Protein AF-A7RRA2-F1 (afdb_monomer_lite)

Radius of gyration: 24.93 Å; chains: 1; bounding box: 52×64×79 Å

Secondary structure (DSSP, 8-state):
--GGGG-TTHHHHHHHHHHHHHHHS-STTPPPTTT----EEEEEEEEEPPTTS--EEEEEEEEEE---B--GGG--TTS-S-SB--HHHHHHHHHHHHHHHHHHHHTTT--SSEEE-TTT-PEEEPTTEEEEEEESSPPSSGGG-EEPPHHHHHHHHTTTHHHHHHHHHHHHHHHHHHHHHHTTS-----PPPPPPP----HHHHHHHHHHHHHHHHHHHHTT------PPPP------------------SS----EE--SPEEPTTSPPP---SGGGSS--SS-EE---BSBPP-PBPHHHHHHHHHHH-SS-HHHHTTBSSPPPPSEEEE-SS---HHHHHIIIIIT-

Organism: Nematostella vectensis (NCBI:txid45351)

Foldseek 3Di:
DFLLVVPPCSLVVVQVVQVVVVVPDDPPLPDDPPPDDKKKKFKKKKFADDPPDPDIDMDTQFMAIHDAAAFPVPDDPVPPDDGDRHGQVRNLVSVLVVVVVQLVCCVPVHHPFWHQDPPLRFTEGDPRMAMEMEIQAQFFDLQQKDFDDPVRVVCVVVVVPVVVVVVVVVVVVVVVVVVVVVVVPDDDDDDDDDDDDDDDDPVVVVVVVVVVVVVVVVLVVVPPDDDDDDDDDDDDDDDDDDDDDDPDPPDDDDQGAIRDHQWFFDPPDDGQPCDGHSSRGDHLGWTAHCHDPHGGPHTTRLVVLLVCQPQNSNDDVSVSRHPGHRHHPYYRYHPDDGDPVSSCSRRHVSD

Sequence (351 aa):
MAQWCTDCDFASKVAQSCCDLYTKLGKKGKPQTGKEWTLLAAVVQVLQRKEGNCGYTYNIISLGTGSKCIGQNKLDPKGGVLNDSHAEIIARRGFVRYVYNQVKECYGEGSGIFTCDSDTNLCKLKEDVTFHLFTSHTPCGDASIFPKSNDETNAAQTGQYSSHRRKYQNEQKNAKRQCNSLTQAQGCDRLKDPPSDRHLDASKKQSMNVAFTSLIAKNALTNTSMEKASYADVPHSVSMTTENSCFATITSGNLNDIHRTGAKCVPGEPQDPLLAGVNYHVTGILRTKPGRGDPTLSMSCSDKILKWNILGIQGALLSHFLAGPVYLSSIIVGKCPYDVVAMERALYGRA

InterPro domains:
  IPR002466 Adenosine deaminase/editase [PF02137] (62-350)
  IPR002466 Adenosine deaminase/editase [PS50141] (62-351)
  IPR002466 Adenosine deaminase/editase [SM00552] (9-351)

Structure (mmCIF, N/CA/C/O backbone):
data_AF-A7RRA2-F1
#
_entry.id   AF-A7RRA2-F1
#
loop_
_atom_site.group_PDB
_atom_site.id
_atom_site.type_symbol
_atom_site.label_atom_id
_atom_site.label_alt_id
_atom_site.label_comp_id
_atom_site.label_asym_id
_atom_site.label_entity_id
_atom_site.label_seq_id
_atom_site.pdbx_PDB_ins_code
_atom_site.Cartn_x
_atom_site.Cartn_y
_atom_site.Cartn_z
_atom_site.occupancy
_atom_site.B_iso_or_equiv
_atom_site.auth_seq_id
_atom_site.auth_comp_id
_atom_site.auth_asym_id
_atom_site.auth_atom_id
_atom_site.pdbx_PDB_model_num
ATOM 1 N N . MET A 1 1 ? -21.706 11.829 2.395 1.00 60.78 1 MET A N 1
ATOM 2 C CA . MET A 1 1 ? -20.368 11.515 1.843 1.00 60.78 1 MET A CA 1
ATOM 3 C C . MET A 1 1 ? -19.300 11.894 2.857 1.00 60.78 1 MET A C 1
ATOM 5 O O . MET A 1 1 ? -19.502 12.850 3.594 1.00 60.78 1 MET A O 1
ATOM 9 N N . ALA A 1 2 ? -18.195 11.149 2.898 1.00 81.94 2 ALA A N 1
ATOM 10 C CA . ALA A 1 2 ? -17.016 11.460 3.705 1.00 81.94 2 ALA A CA 1
ATOM 11 C C . ALA A 1 2 ? -16.442 12.847 3.341 1.00 81.94 2 ALA A C 1
ATOM 13 O O . ALA A 1 2 ? -16.254 13.136 2.163 1.00 81.94 2 ALA A O 1
ATOM 14 N N . GLN A 1 3 ? -16.141 13.701 4.326 1.00 85.44 3 GLN A N 1
ATOM 15 C CA . GLN A 1 3 ? -15.763 15.102 4.062 1.00 85.44 3 GLN A CA 1
ATOM 16 C C . GLN A 1 3 ? -14.400 15.248 3.370 1.00 85.44 3 GLN A C 1
ATOM 18 O O . GLN A 1 3 ? -14.199 16.166 2.578 1.00 85.44 3 GLN A O 1
ATOM 23 N N . TRP A 1 4 ? -13.471 14.316 3.608 1.00 90.75 4 TRP A N 1
ATOM 24 C CA . TRP A 1 4 ? -12.190 14.283 2.895 1.00 90.75 4 TRP A CA 1
ATOM 25 C C . TRP A 1 4 ? -12.352 14.060 1.384 1.00 90.75 4 TRP A C 1
ATOM 27 O O . TRP A 1 4 ? -11.479 14.477 0.631 1.00 90.75 4 TRP A O 1
ATOM 37 N N . CYS A 1 5 ? -13.459 13.463 0.914 1.00 89.19 5 CYS A N 1
ATOM 38 C CA . CYS A 1 5 ? -13.704 13.268 -0.521 1.00 89.19 5 CYS A CA 1
ATOM 39 C C . CYS A 1 5 ? -13.925 14.590 -1.265 1.00 89.19 5 CYS A C 1
ATOM 41 O O . CYS A 1 5 ? -13.698 14.662 -2.467 1.00 89.19 5 CYS A O 1
ATOM 43 N N . THR A 1 6 ? -14.397 15.621 -0.562 1.00 89.94 6 THR A N 1
ATOM 44 C CA . THR A 1 6 ? -14.679 16.948 -1.129 1.00 89.94 6 THR A CA 1
ATOM 45 C C . THR A 1 6 ? -13.544 17.950 -0.907 1.00 89.94 6 THR A C 1
ATOM 47 O O . THR A 1 6 ? -13.613 19.067 -1.407 1.00 89.94 6 THR A O 1
ATOM 50 N N . ASP A 1 7 ? -12.501 17.576 -0.162 1.00 92.44 7 ASP A N 1
ATOM 51 C CA . ASP A 1 7 ? -11.321 18.415 0.054 1.00 92.44 7 ASP A CA 1
ATOM 52 C C . ASP A 1 7 ? -10.325 18.213 -1.096 1.00 92.44 7 ASP A C 1
ATOM 54 O O . ASP A 1 7 ? -9.613 17.208 -1.154 1.00 92.44 7 ASP A O 1
ATOM 58 N N . CYS A 1 8 ? -10.265 19.184 -2.011 1.00 92.88 8 CYS A N 1
ATOM 59 C CA . CYS A 1 8 ? -9.381 19.147 -3.179 1.00 92.88 8 CYS A CA 1
ATOM 60 C C . CYS A 1 8 ? -7.886 19.070 -2.819 1.00 92.88 8 CYS A C 1
ATOM 62 O O . CYS A 1 8 ? -7.090 18.573 -3.616 1.00 92.88 8 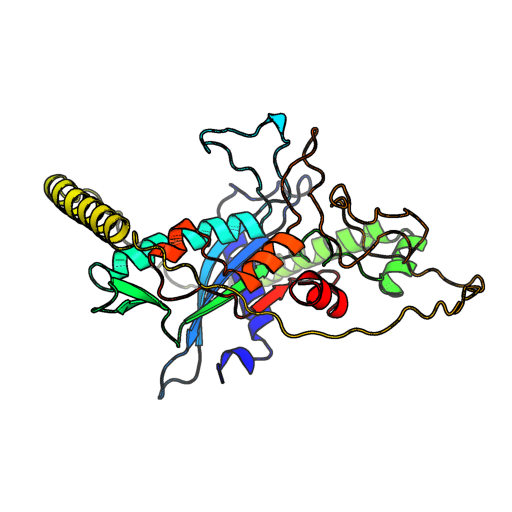CYS A O 1
ATOM 64 N N . ASP A 1 9 ? -7.505 19.489 -1.610 1.00 94.69 9 ASP A N 1
ATOM 65 C CA . ASP A 1 9 ? -6.125 19.464 -1.134 1.00 94.69 9 ASP A CA 1
ATOM 66 C C . ASP A 1 9 ? -5.801 18.215 -0.304 1.00 94.69 9 ASP A C 1
ATOM 68 O O . ASP A 1 9 ? -4.658 18.061 0.134 1.00 94.69 9 ASP A O 1
ATOM 72 N N . PHE A 1 10 ? -6.762 17.314 -0.063 1.00 95.75 10 PHE A N 1
ATOM 73 C CA . PHE A 1 10 ? -6.579 16.146 0.809 1.00 95.75 10 PHE A CA 1
ATOM 74 C C . PHE A 1 10 ? -5.332 15.328 0.443 1.00 95.75 10 PHE A C 1
ATOM 76 O O . PHE A 1 10 ? -4.476 15.068 1.293 1.00 95.75 10 PHE A O 1
ATOM 83 N N . ALA A 1 11 ? -5.187 14.977 -0.838 1.00 95.88 11 ALA A N 1
ATOM 84 C CA . ALA A 1 11 ? -4.049 14.207 -1.332 1.00 95.88 11 ALA A CA 1
ATOM 85 C C . ALA A 1 11 ? -2.712 14.927 -1.078 1.00 95.88 11 ALA A C 1
ATOM 87 O O . ALA A 1 11 ? -1.759 14.319 -0.583 1.00 95.88 11 ALA A O 1
ATOM 88 N N . SER A 1 12 ? -2.660 16.234 -1.352 1.00 95.88 12 SER A N 1
ATOM 89 C CA . SER A 1 12 ? -1.479 17.078 -1.144 1.00 95.88 12 SER A CA 1
ATOM 90 C C . SER A 1 12 ? -1.116 17.194 0.338 1.00 95.88 12 SER A C 1
ATOM 92 O O . SER A 1 12 ? 0.047 17.011 0.701 1.00 95.88 12 SER A O 1
ATOM 94 N N . LYS A 1 13 ? -2.106 17.419 1.212 1.00 96.25 13 LYS A N 1
ATOM 95 C CA . LYS A 1 13 ? -1.938 17.501 2.674 1.00 96.25 13 LYS A CA 1
ATOM 96 C C . LYS A 1 13 ? -1.382 16.197 3.245 1.00 96.25 13 LYS A C 1
ATOM 98 O O . LYS A 1 13 ? -0.420 16.218 4.020 1.00 96.25 13 LYS A O 1
ATOM 103 N N . VAL A 1 14 ? -1.939 15.056 2.831 1.00 97.19 14 VAL A N 1
ATOM 104 C CA . VAL A 1 14 ? -1.477 13.727 3.257 1.00 97.19 14 VAL A CA 1
ATOM 105 C C . VAL A 1 14 ? -0.055 13.453 2.767 1.00 97.19 14 VAL A C 1
ATOM 107 O O . VAL A 1 14 ? 0.797 13.060 3.567 1.00 97.19 14 VAL A O 1
ATOM 110 N N . ALA A 1 15 ? 0.228 13.693 1.484 1.00 97.25 15 ALA A N 1
ATOM 111 C CA . ALA A 1 15 ? 1.553 13.475 0.907 1.00 97.25 15 ALA A CA 1
ATOM 112 C C . ALA A 1 15 ? 2.624 14.336 1.597 1.00 97.25 15 ALA A C 1
ATOM 114 O O . ALA A 1 15 ? 3.671 13.818 1.997 1.00 97.25 15 ALA A O 1
ATOM 115 N N . GLN A 1 16 ? 2.342 15.627 1.801 1.00 97.25 16 GLN A N 1
ATOM 116 C CA . GLN A 1 16 ? 3.232 16.552 2.503 1.00 97.25 16 GLN A CA 1
ATOM 117 C C . GLN A 1 16 ? 3.489 16.084 3.940 1.00 97.25 16 GLN A C 1
ATOM 119 O O . GLN A 1 16 ? 4.641 15.949 4.347 1.00 97.25 16 GLN A O 1
ATOM 124 N N . SER A 1 17 ? 2.434 15.715 4.672 1.00 97.88 17 SER A N 1
ATOM 125 C CA . SER A 1 17 ? 2.547 15.229 6.053 1.00 97.88 17 SER A CA 1
ATOM 126 C C . SER A 1 17 ? 3.401 13.958 6.157 1.00 97.88 17 SER A C 1
ATOM 128 O O . SER A 1 17 ? 4.219 13.830 7.071 1.00 97.88 17 SER A O 1
ATOM 130 N N . CYS A 1 18 ? 3.262 13.027 5.206 1.00 98.12 18 CYS A N 1
ATOM 131 C CA . CYS A 1 18 ? 4.080 11.812 5.146 1.00 98.12 18 CYS A CA 1
ATOM 132 C C . CYS A 1 18 ? 5.562 12.132 4.899 1.00 98.12 18 CYS A C 1
ATOM 134 O O . CYS A 1 18 ? 6.439 11.589 5.579 1.00 98.12 18 CYS A O 1
ATOM 136 N N . CYS A 1 19 ? 5.847 13.033 3.956 1.00 96.56 19 CYS A N 1
ATOM 137 C CA . CYS A 1 19 ? 7.202 13.490 3.648 1.00 96.56 19 CYS A CA 1
ATOM 138 C C . CYS A 1 19 ? 7.844 14.251 4.819 1.00 96.56 19 CYS A C 1
ATOM 140 O O . CYS A 1 19 ? 9.025 14.042 5.120 1.00 96.56 19 CYS A O 1
ATOM 142 N N . ASP A 1 20 ? 7.077 15.088 5.514 1.00 97.06 20 ASP A N 1
ATOM 143 C CA . ASP A 1 20 ? 7.548 15.858 6.665 1.00 97.06 20 ASP A CA 1
ATOM 144 C C . ASP A 1 20 ? 7.858 14.956 7.854 1.00 97.06 20 ASP A C 1
ATOM 146 O O . ASP A 1 20 ? 8.934 15.071 8.451 1.00 97.06 20 ASP A O 1
ATOM 150 N N . LEU A 1 21 ? 6.965 14.009 8.170 1.00 96.94 21 LEU A N 1
ATOM 151 C CA . LEU A 1 21 ? 7.218 13.023 9.218 1.00 96.94 21 LEU A CA 1
ATOM 152 C C . LEU A 1 21 ? 8.479 12.218 8.899 1.00 96.94 21 LEU A C 1
ATOM 154 O O . LEU A 1 21 ? 9.368 12.110 9.744 1.00 96.94 21 LEU A O 1
ATOM 158 N N . TYR A 1 22 ? 8.608 11.725 7.665 1.00 96.25 22 TYR A N 1
ATOM 159 C CA . TYR A 1 22 ? 9.808 11.017 7.231 1.00 96.25 22 TYR A CA 1
ATOM 160 C C . TYR A 1 22 ? 11.070 11.881 7.373 1.00 96.25 22 TYR A C 1
ATOM 162 O O . TYR A 1 22 ? 12.094 11.409 7.873 1.00 96.25 22 TYR A O 1
ATOM 170 N N . THR A 1 23 ? 11.014 13.166 7.019 1.00 94.25 23 THR A N 1
ATOM 171 C CA . THR A 1 23 ? 12.151 14.094 7.140 1.00 94.25 23 THR A CA 1
ATOM 172 C C . THR A 1 23 ? 12.583 14.300 8.593 1.00 94.25 23 THR A C 1
ATOM 174 O O . THR A 1 23 ? 13.786 14.372 8.849 1.00 94.25 23 THR A O 1
ATOM 177 N N . LYS A 1 24 ? 11.649 14.269 9.548 1.00 95.25 24 LYS A N 1
ATOM 178 C CA . LYS A 1 24 ? 11.928 14.378 10.991 1.00 95.25 24 LYS A CA 1
ATOM 179 C C . LYS A 1 24 ? 12.543 13.115 11.611 1.00 95.25 24 LYS A C 1
ATOM 181 O O . LYS A 1 24 ? 13.203 13.216 12.640 1.00 95.25 24 LYS A O 1
ATOM 186 N N . LEU A 1 25 ? 12.378 11.935 10.998 1.00 93.69 25 LEU A N 1
ATOM 187 C CA . LEU A 1 25 ? 12.954 10.685 11.519 1.00 93.69 25 LEU A CA 1
ATOM 188 C C . LEU A 1 25 ? 14.495 10.705 11.552 1.00 93.69 25 LEU A C 1
ATOM 190 O O . LEU A 1 25 ? 15.154 11.435 10.807 1.00 93.69 25 LEU A O 1
ATOM 194 N N . GLY A 1 26 ? 15.086 9.846 12.385 1.00 91.62 26 GLY A N 1
ATOM 195 C CA . GLY A 1 26 ? 16.537 9.651 12.436 1.00 91.62 26 GLY A CA 1
ATOM 196 C C . GLY A 1 26 ? 17.140 9.128 11.120 1.00 91.62 26 GLY A C 1
ATOM 197 O O . GLY A 1 26 ? 16.445 8.847 10.146 1.00 91.62 26 GLY A O 1
ATOM 198 N N . LYS A 1 27 ? 18.470 8.969 11.085 1.00 88.31 27 LYS A N 1
ATOM 199 C CA . LYS A 1 27 ? 19.201 8.533 9.875 1.00 88.31 27 LYS A CA 1
ATOM 200 C C . LYS A 1 27 ? 18.910 7.083 9.455 1.00 88.31 27 LYS A C 1
ATOM 202 O O . LYS A 1 27 ? 19.085 6.745 8.289 1.00 88.31 27 LYS A O 1
ATOM 207 N N . LYS A 1 28 ? 18.496 6.215 10.385 1.00 85.12 28 LYS A N 1
ATOM 208 C CA . LYS A 1 28 ? 18.195 4.804 10.088 1.00 85.12 28 LYS A CA 1
ATOM 209 C C . LYS A 1 28 ? 17.005 4.715 9.125 1.00 85.12 28 LYS A C 1
ATOM 211 O O . LYS A 1 28 ? 15.969 5.316 9.380 1.00 85.12 28 LYS A O 1
ATOM 216 N N . GLY A 1 29 ? 17.159 3.960 8.037 1.00 76.88 29 GLY A N 1
ATOM 217 C CA . GLY A 1 29 ? 16.123 3.805 7.006 1.00 76.88 29 GLY A CA 1
ATOM 218 C C . GLY A 1 29 ? 16.071 4.932 5.966 1.00 76.88 29 GLY A C 1
ATOM 219 O O . GLY A 1 29 ? 15.240 4.864 5.058 1.00 76.88 29 GLY A O 1
ATOM 220 N N . LYS A 1 30 ? 16.961 5.932 6.065 1.00 89.88 30 LYS A N 1
ATOM 221 C CA . LYS A 1 30 ? 17.138 6.983 5.056 1.00 89.88 30 LYS A CA 1
ATOM 222 C C . LYS A 1 30 ? 18.305 6.656 4.124 1.00 89.88 30 LYS A C 1
ATOM 224 O O . LYS A 1 30 ? 19.321 6.155 4.603 1.00 89.88 30 LYS A O 1
ATOM 229 N N . PRO A 1 31 ? 18.193 6.965 2.821 1.00 90.56 31 PRO A N 1
ATOM 230 C CA . PRO A 1 31 ? 19.290 6.770 1.890 1.00 90.56 31 PRO A CA 1
ATOM 231 C C . PRO A 1 31 ? 20.425 7.759 2.175 1.00 90.56 31 PRO A C 1
ATOM 233 O O . PRO A 1 31 ? 20.193 8.907 2.567 1.00 90.56 31 PRO A O 1
ATOM 236 N N . GLN A 1 32 ? 21.659 7.340 1.916 1.00 89.25 32 GLN A N 1
ATOM 237 C CA . GLN A 1 32 ? 22.811 8.233 1.876 1.00 89.25 32 GLN A CA 1
ATOM 238 C C . GLN A 1 32 ? 22.664 9.268 0.753 1.00 89.25 32 GLN A C 1
ATOM 240 O O . GLN A 1 32 ? 22.621 8.925 -0.432 1.00 89.25 32 GLN A O 1
ATOM 245 N N . THR A 1 33 ? 22.646 10.551 1.123 1.00 88.25 33 THR A N 1
ATOM 246 C CA . THR A 1 33 ? 22.509 11.673 0.187 1.00 88.25 33 THR A CA 1
ATOM 247 C C . THR A 1 33 ? 23.516 11.580 -0.960 1.00 88.25 33 THR A C 1
ATOM 249 O O . THR A 1 33 ? 24.723 11.511 -0.741 1.00 88.25 33 THR A O 1
ATOM 252 N N . GLY A 1 34 ? 23.013 11.598 -2.196 1.00 89.38 34 GLY A N 1
ATOM 253 C CA . GLY A 1 34 ? 23.828 11.581 -3.415 1.00 89.38 34 GLY A CA 1
ATOM 254 C C . GLY A 1 34 ? 24.342 10.202 -3.843 1.00 89.38 34 GLY A C 1
ATOM 255 O O . GLY A 1 34 ? 24.801 10.081 -4.977 1.00 89.38 34 GLY A O 1
ATOM 256 N N . LYS A 1 35 ? 24.226 9.175 -2.992 1.00 91.31 35 LYS A N 1
ATOM 257 C CA . LYS A 1 35 ? 24.694 7.807 -3.275 1.00 91.31 35 LYS A CA 1
ATOM 258 C C . LYS A 1 35 ? 23.551 6.816 -3.435 1.00 91.31 35 LYS A C 1
ATOM 260 O O . LYS A 1 35 ? 23.564 5.989 -4.338 1.00 91.31 35 LYS A O 1
ATOM 265 N N . GLU A 1 36 ? 22.567 6.909 -2.555 1.00 91.50 36 GLU A N 1
ATOM 266 C CA . GLU A 1 36 ? 21.444 5.987 -2.486 1.00 91.50 36 GLU A CA 1
ATOM 267 C C . GLU A 1 36 ? 20.141 6.731 -2.767 1.00 91.50 36 GLU A C 1
ATOM 269 O O . GLU A 1 36 ? 20.043 7.957 -2.660 1.00 91.50 36 GLU A O 1
ATOM 274 N N . TRP A 1 37 ? 19.114 5.966 -3.104 1.00 90.38 37 TRP A N 1
ATOM 275 C CA . TRP A 1 37 ? 17.748 6.448 -3.209 1.00 90.38 37 TRP A CA 1
ATOM 276 C C . TRP A 1 37 ? 16.814 5.390 -2.636 1.00 90.38 37 TRP A C 1
ATOM 278 O O . TRP A 1 37 ? 17.161 4.211 -2.537 1.00 90.38 37 TRP A O 1
ATOM 288 N N . THR A 1 38 ? 15.627 5.820 -2.233 1.00 93.00 38 THR A N 1
ATOM 289 C CA . THR A 1 38 ? 14.583 4.926 -1.747 1.00 93.00 38 THR A CA 1
ATOM 290 C C . THR A 1 38 ? 13.223 5.460 -2.163 1.00 93.00 38 THR A C 1
ATOM 292 O O . THR A 1 38 ? 13.104 6.615 -2.571 1.00 93.00 38 THR A O 1
ATOM 295 N N . LEU A 1 39 ? 12.214 4.609 -2.048 1.00 95.31 39 LEU A N 1
ATOM 296 C CA . LEU A 1 39 ? 10.814 5.003 -2.119 1.00 95.31 39 LEU A CA 1
ATOM 297 C C . LEU A 1 39 ? 10.271 5.177 -0.704 1.00 95.31 39 LEU A C 1
ATOM 299 O O . LEU A 1 39 ? 10.816 4.600 0.238 1.00 95.31 39 LEU A O 1
ATOM 303 N N . LEU A 1 40 ? 9.204 5.954 -0.569 1.00 97.62 40 LEU A N 1
ATOM 304 C CA . LEU A 1 40 ? 8.474 6.159 0.675 1.00 97.62 40 LEU A CA 1
ATOM 305 C C . LEU A 1 40 ? 7.015 5.765 0.461 1.00 97.62 40 LEU A C 1
ATOM 307 O O . LEU A 1 40 ? 6.419 6.134 -0.542 1.00 97.62 40 LEU A O 1
ATOM 311 N N . ALA A 1 41 ? 6.430 5.063 1.419 1.00 98.69 41 ALA A N 1
ATOM 312 C CA . ALA A 1 41 ? 5.001 4.811 1.464 1.00 98.69 41 ALA A CA 1
ATOM 313 C C . ALA A 1 41 ? 4.493 4.935 2.897 1.00 98.69 41 ALA A C 1
ATOM 315 O O . ALA A 1 41 ? 5.267 4.810 3.851 1.00 98.69 41 ALA A O 1
ATOM 316 N N . ALA A 1 42 ? 3.196 5.168 3.049 1.00 98.81 42 ALA A N 1
ATOM 317 C CA . ALA A 1 42 ? 2.558 5.293 4.346 1.00 98.81 42 ALA A CA 1
ATOM 318 C C . ALA A 1 42 ? 1.134 4.749 4.321 1.00 98.81 42 ALA A C 1
ATOM 320 O O . ALA A 1 42 ? 0.435 4.919 3.328 1.00 98.81 42 ALA A O 1
ATOM 321 N N . VAL A 1 43 ? 0.684 4.164 5.430 1.00 98.88 43 VAL A N 1
ATOM 322 C CA . VAL A 1 43 ? -0.753 3.975 5.671 1.00 98.88 43 VAL A CA 1
ATOM 323 C C . VAL A 1 43 ? -1.218 5.057 6.633 1.00 98.88 43 VAL A C 1
ATOM 325 O O . VAL A 1 43 ? -0.604 5.262 7.683 1.00 98.88 43 VAL A O 1
ATOM 328 N N . VAL A 1 44 ? -2.288 5.748 6.263 1.00 98.81 44 VAL A N 1
ATOM 329 C CA . VAL A 1 44 ? -2.842 6.901 6.971 1.00 98.81 44 VAL A CA 1
ATOM 330 C C . VAL A 1 44 ? -4.269 6.578 7.380 1.00 98.81 44 VAL A C 1
ATOM 332 O O . VAL A 1 44 ? -5.064 6.140 6.557 1.00 98.81 44 VAL A O 1
ATOM 335 N N . GLN A 1 45 ? -4.585 6.778 8.652 1.00 98.38 45 GLN A N 1
ATOM 336 C CA . GLN A 1 45 ? -5.947 6.720 9.164 1.00 98.38 45 GLN A CA 1
ATOM 337 C C . GLN A 1 45 ? -6.576 8.099 9.027 1.00 98.38 45 GLN A C 1
ATOM 339 O O . GLN A 1 45 ? -5.946 9.085 9.404 1.00 98.38 45 GLN A O 1
ATOM 344 N N . VAL A 1 46 ? -7.821 8.159 8.572 1.00 97.44 46 VAL A N 1
ATOM 345 C CA . VAL A 1 46 ? -8.657 9.358 8.608 1.00 97.44 46 VAL A CA 1
ATOM 346 C C . VAL A 1 46 ? -9.873 9.082 9.483 1.00 97.44 46 VAL A C 1
ATOM 348 O O . VAL A 1 46 ? -10.538 8.060 9.314 1.00 97.44 46 VAL A O 1
ATOM 351 N N . LEU A 1 47 ? -10.140 9.991 10.422 1.00 95.00 47 LEU A N 1
ATOM 352 C CA . LEU A 1 47 ? -11.317 9.980 11.283 1.00 95.00 47 LEU A CA 1
ATOM 353 C C . LEU A 1 47 ? -12.238 11.140 10.891 1.00 95.00 47 LEU A C 1
ATOM 355 O O . LEU A 1 47 ? -11.833 12.305 10.948 1.00 95.00 47 LEU A O 1
ATOM 359 N N . GLN A 1 48 ? -13.472 10.821 10.511 1.00 91.62 48 GLN A N 1
ATOM 360 C CA . GLN A 1 48 ? -14.522 11.813 10.293 1.00 91.62 48 GLN A CA 1
ATOM 361 C C . GLN A 1 48 ? -15.007 12.346 11.639 1.00 91.62 48 GLN A C 1
ATOM 363 O O . GLN A 1 48 ? -15.307 11.569 12.545 1.00 91.62 48 GLN A O 1
ATOM 368 N N . ARG A 1 49 ? -15.112 13.668 11.790 1.00 84.88 49 ARG A N 1
ATOM 369 C CA . ARG A 1 49 ? -15.748 14.239 12.982 1.00 84.88 49 ARG A CA 1
ATOM 370 C C . ARG A 1 49 ? -17.269 14.166 12.842 1.00 84.88 49 ARG A C 1
ATOM 372 O O . ARG A 1 49 ? -17.809 14.382 11.758 1.00 84.88 49 ARG A O 1
ATOM 379 N N . LYS A 1 50 ? -17.953 13.855 13.947 1.00 70.38 50 LYS A N 1
ATOM 380 C CA . LYS A 1 50 ? -19.424 13.849 14.026 1.00 70.38 50 LYS A CA 1
ATOM 381 C C . LYS A 1 50 ? -19.985 15.279 14.102 1.00 70.38 50 LYS A C 1
ATOM 383 O O . LYS A 1 50 ? -19.242 16.230 14.351 1.00 70.38 50 LYS A O 1
ATOM 388 N N . GLU A 1 51 ? -21.288 15.405 13.843 1.00 56.56 51 GLU A N 1
ATOM 389 C CA . GLU A 1 51 ? -22.041 16.664 13.719 1.00 56.56 51 GLU A CA 1
ATOM 390 C C . GLU A 1 51 ? -21.707 17.698 14.810 1.00 56.56 51 GLU A C 1
ATOM 392 O O . GLU A 1 51 ? -21.643 17.381 15.996 1.00 56.56 51 GLU A O 1
ATOM 397 N N . GLY A 1 52 ? -21.481 18.948 14.386 1.00 62.50 52 GLY A N 1
ATOM 398 C CA . GLY A 1 52 ? -21.130 20.090 15.245 1.00 62.50 52 GLY A CA 1
ATOM 399 C C . GLY A 1 52 ? -19.684 20.578 15.104 1.00 62.50 52 GLY A C 1
ATOM 400 O O . GLY A 1 52 ? -19.379 21.706 15.481 1.00 62.50 52 GLY A O 1
ATOM 401 N N . ASN A 1 53 ? -18.793 19.774 14.514 1.00 61.78 53 ASN A N 1
ATOM 402 C CA . ASN A 1 53 ? -17.403 20.155 14.267 1.00 61.78 53 ASN A CA 1
ATOM 403 C C . ASN A 1 53 ? -17.006 19.725 12.846 1.00 61.78 53 ASN A C 1
ATOM 405 O O . ASN A 1 53 ? -16.557 18.600 12.636 1.00 61.78 53 ASN A O 1
ATOM 409 N N . CYS A 1 54 ? -17.238 20.593 11.856 1.00 63.25 54 CYS A N 1
ATOM 410 C CA . CYS A 1 54 ? -16.930 20.310 10.453 1.00 63.25 54 CYS A CA 1
ATOM 411 C C . CYS A 1 54 ? -15.439 19.966 10.295 1.00 63.25 54 CYS A C 1
ATOM 413 O O . CYS A 1 54 ? -14.570 20.741 10.692 1.00 63.25 54 CYS A O 1
ATOM 415 N N . GLY A 1 55 ? -15.135 18.806 9.720 1.00 85.69 55 GLY A N 1
ATOM 416 C CA . GLY A 1 55 ? -13.794 18.404 9.326 1.00 85.69 55 GLY A CA 1
ATOM 417 C C . GLY A 1 55 ? -13.499 16.922 9.540 1.00 85.69 55 GLY A C 1
ATOM 418 O O . GLY A 1 55 ? -14.305 16.123 10.018 1.00 85.69 55 GLY A O 1
ATOM 419 N N . TYR A 1 56 ? -12.261 16.575 9.225 1.00 93.12 56 TYR A N 1
ATOM 420 C CA . TYR A 1 56 ? -11.668 15.274 9.488 1.00 93.12 56 TYR A CA 1
ATOM 421 C C . TYR A 1 56 ? -10.288 15.479 10.117 1.00 93.12 56 TYR A C 1
ATOM 423 O O . TYR A 1 56 ? -9.666 16.534 9.970 1.00 93.12 56 TYR A O 1
ATOM 431 N N . THR A 1 57 ? -9.797 14.479 10.838 1.00 93.94 57 THR A N 1
ATOM 432 C CA . THR A 1 57 ? -8.394 14.421 11.267 1.00 93.94 57 THR A CA 1
ATOM 433 C C . THR A 1 57 ? -7.721 13.227 10.623 1.00 93.94 57 THR A C 1
ATOM 435 O O . THR A 1 57 ? -8.386 12.271 10.223 1.00 93.94 57 THR A O 1
ATOM 438 N N . TYR A 1 58 ? -6.397 13.269 10.507 1.00 95.12 58 TYR A N 1
ATOM 439 C CA . TYR A 1 58 ? -5.646 12.146 9.974 1.00 95.12 58 TYR A CA 1
ATOM 440 C C . TYR A 1 58 ? -4.357 11.894 10.742 1.00 95.12 58 TYR A C 1
ATOM 442 O O . TYR A 1 58 ? -3.697 12.821 11.205 1.00 95.12 58 TYR A O 1
ATOM 450 N N . ASN A 1 59 ? -4.006 10.616 10.855 1.00 96.94 59 ASN A N 1
ATOM 451 C CA . ASN A 1 59 ? -2.836 10.133 11.573 1.00 96.94 59 ASN A CA 1
ATOM 452 C C . ASN A 1 59 ? -2.051 9.170 10.684 1.00 96.94 59 ASN A C 1
ATOM 454 O O . ASN A 1 59 ? -2.610 8.240 10.101 1.00 96.94 59 ASN A O 1
ATOM 458 N N . ILE A 1 60 ? -0.737 9.365 10.598 1.00 98.56 60 ILE A N 1
ATOM 459 C CA . ILE A 1 60 ? 0.143 8.449 9.872 1.00 98.56 60 ILE A CA 1
ATOM 460 C C . ILE A 1 60 ? 0.394 7.230 10.763 1.00 98.56 60 ILE A C 1
ATOM 462 O O . ILE A 1 60 ? 1.089 7.321 11.771 1.00 98.56 60 ILE A O 1
ATOM 466 N N . ILE A 1 61 ? -0.173 6.087 10.383 1.00 98.50 61 ILE A N 1
ATOM 467 C CA . ILE A 1 61 ? -0.137 4.845 11.168 1.00 98.50 61 ILE A CA 1
ATOM 468 C C . ILE A 1 61 ? 1.189 4.117 11.001 1.00 98.50 61 ILE A C 1
ATOM 470 O O . ILE A 1 61 ? 1.733 3.528 11.934 1.00 98.50 61 ILE A O 1
ATOM 474 N N . SER A 1 62 ? 1.709 4.116 9.780 1.00 98.62 62 SER A N 1
ATOM 475 C CA . SER A 1 62 ? 2.950 3.423 9.463 1.00 98.62 62 SER A CA 1
ATOM 476 C C . SER A 1 62 ? 3.629 4.063 8.269 1.00 98.62 62 SER A C 1
ATOM 478 O O . SER A 1 62 ? 2.962 4.531 7.351 1.00 98.62 62 SER A O 1
ATOM 480 N N . LEU A 1 63 ? 4.960 4.050 8.289 1.00 97.94 63 LEU A N 1
ATOM 481 C CA . LEU A 1 63 ? 5.818 4.434 7.176 1.00 97.94 63 LEU A CA 1
ATOM 482 C C . LEU A 1 63 ? 6.632 3.221 6.731 1.00 97.94 63 LEU A C 1
ATOM 484 O O . LEU A 1 63 ? 7.021 2.382 7.547 1.00 97.94 63 LEU A O 1
ATOM 488 N N . GLY A 1 64 ? 6.925 3.160 5.441 1.00 97.62 64 GLY A N 1
ATOM 489 C CA . GLY A 1 64 ? 7.821 2.181 4.854 1.00 97.62 64 GLY A CA 1
ATOM 490 C C . GLY A 1 64 ? 8.748 2.833 3.847 1.00 97.62 64 GLY A C 1
ATOM 491 O O . GLY A 1 64 ? 8.328 3.696 3.081 1.00 97.62 64 GLY A O 1
ATOM 492 N N . THR A 1 65 ? 10.009 2.405 3.834 1.00 96.88 65 THR A N 1
ATOM 493 C CA . THR A 1 65 ? 10.946 2.723 2.758 1.00 96.88 65 THR A CA 1
ATOM 494 C C . THR A 1 65 ? 11.544 1.455 2.176 1.00 96.88 65 THR A C 1
ATOM 496 O O . THR A 1 65 ? 11.648 0.435 2.857 1.00 96.88 65 THR A O 1
ATOM 499 N N . GLY A 1 66 ? 11.937 1.524 0.906 1.00 95.12 66 GLY A N 1
ATOM 500 C CA . GLY A 1 66 ? 12.675 0.461 0.231 1.00 95.12 66 GLY A CA 1
ATOM 501 C C . GLY A 1 66 ? 12.164 0.143 -1.171 1.00 95.12 66 GLY A C 1
ATOM 502 O O . GLY A 1 66 ? 11.082 0.555 -1.586 1.00 95.12 66 GLY A O 1
ATOM 503 N N . SER A 1 67 ? 12.990 -0.579 -1.925 1.00 92.81 67 SER A N 1
ATOM 504 C CA . SER A 1 67 ? 12.782 -0.880 -3.351 1.00 92.81 67 SER A CA 1
ATOM 505 C C . SER A 1 67 ? 13.318 -2.260 -3.747 1.00 92.81 67 SER A C 1
ATOM 507 O O . SER A 1 67 ? 13.631 -2.508 -4.913 1.00 92.81 67 SER A O 1
ATOM 509 N N . LYS A 1 68 ? 13.525 -3.143 -2.761 1.00 92.00 68 LYS A N 1
ATOM 510 C CA . LYS A 1 68 ? 14.200 -4.433 -2.945 1.00 92.00 68 LYS A CA 1
ATOM 511 C C . LYS A 1 68 ? 13.434 -5.567 -2.275 1.00 92.00 68 LYS A C 1
ATOM 513 O O . LYS A 1 68 ? 12.711 -5.371 -1.304 1.00 92.00 68 LYS A O 1
ATOM 518 N N . CYS A 1 69 ? 13.646 -6.761 -2.802 1.00 93.50 69 CYS A N 1
ATOM 519 C CA . CYS A 1 69 ? 13.143 -8.033 -2.301 1.00 93.50 69 CYS A CA 1
ATOM 520 C C . CYS A 1 69 ? 14.290 -9.052 -2.310 1.00 93.50 69 CYS A C 1
ATOM 522 O O . CYS A 1 69 ? 15.312 -8.842 -2.976 1.00 93.50 69 CYS A O 1
ATOM 524 N N . ILE A 1 70 ? 14.145 -10.130 -1.544 1.00 94.25 70 ILE A N 1
ATOM 525 C CA . ILE A 1 70 ? 15.135 -11.210 -1.514 1.00 94.25 70 ILE A CA 1
ATOM 526 C C . ILE A 1 70 ? 14.903 -12.184 -2.676 1.00 94.25 70 ILE A C 1
ATOM 528 O O . ILE A 1 70 ? 13.773 -12.346 -3.144 1.00 94.25 70 ILE A O 1
ATOM 532 N N . GLY A 1 71 ? 15.975 -12.834 -3.127 1.00 93.25 71 GLY A N 1
ATOM 533 C CA . GLY A 1 71 ? 15.893 -13.951 -4.070 1.00 93.25 71 GLY A CA 1
ATOM 534 C C . GLY A 1 71 ? 15.385 -15.231 -3.401 1.00 93.25 71 GLY A C 1
ATOM 535 O O . GLY A 1 71 ? 15.465 -15.369 -2.178 1.00 93.25 71 GLY A O 1
ATOM 536 N N . GLN A 1 72 ? 14.879 -16.165 -4.204 1.00 91.69 72 GLN A N 1
ATOM 537 C CA . GLN A 1 72 ? 14.264 -17.418 -3.751 1.00 91.69 72 GLN A CA 1
ATOM 538 C C . GLN A 1 72 ? 15.174 -18.241 -2.823 1.00 91.69 72 GLN A C 1
ATOM 540 O O . GLN A 1 72 ? 14.704 -18.786 -1.829 1.00 91.69 72 GLN A O 1
ATOM 545 N N . ASN A 1 73 ? 16.484 -18.242 -3.071 1.00 92.50 73 ASN A N 1
ATOM 546 C CA . ASN A 1 73 ? 17.469 -18.975 -2.265 1.00 92.50 73 ASN A CA 1
ATOM 547 C C . ASN A 1 73 ? 17.641 -18.436 -0.832 1.00 92.50 73 ASN A C 1
ATOM 549 O O . ASN A 1 73 ? 18.310 -19.058 -0.014 1.00 92.50 73 ASN A O 1
ATOM 553 N N . LYS A 1 74 ? 17.069 -17.266 -0.519 1.00 93.00 74 LYS A N 1
ATOM 554 C CA . LYS A 1 74 ? 17.106 -16.648 0.818 1.00 93.00 74 LYS A CA 1
ATOM 555 C C . LYS A 1 74 ? 15.784 -16.772 1.573 1.00 93.00 74 LYS A C 1
ATOM 557 O O . LYS A 1 74 ? 15.646 -16.175 2.640 1.00 93.00 74 LYS A O 1
ATOM 562 N N . LEU A 1 75 ? 14.805 -17.478 1.006 1.00 93.06 75 LEU A N 1
ATOM 563 C CA . LEU A 1 75 ? 13.548 -17.757 1.687 1.00 93.06 75 LEU A CA 1
ATOM 564 C C . LEU A 1 75 ? 13.817 -18.619 2.921 1.00 93.06 75 LEU A C 1
ATOM 566 O O . LEU A 1 75 ? 14.590 -19.572 2.870 1.00 93.06 75 LEU A O 1
ATOM 570 N N . ASP A 1 76 ? 13.150 -18.282 4.018 1.00 95.38 76 ASP A N 1
ATOM 571 C CA . ASP A 1 76 ? 13.216 -19.048 5.257 1.00 95.38 76 ASP A CA 1
ATOM 572 C C . ASP A 1 76 ? 11.870 -19.750 5.496 1.00 95.38 76 ASP A C 1
ATOM 574 O O . ASP A 1 76 ? 10.865 -19.058 5.705 1.00 95.38 76 ASP A O 1
ATOM 578 N N . PRO A 1 77 ? 11.817 -21.097 5.496 1.00 94.88 77 PRO A N 1
ATOM 579 C CA . PRO A 1 77 ? 10.583 -21.840 5.748 1.00 94.88 77 PRO A CA 1
ATOM 580 C C . PRO A 1 77 ? 10.011 -21.604 7.154 1.00 94.88 77 PRO A C 1
ATOM 582 O O . PRO A 1 77 ? 8.825 -21.835 7.369 1.00 94.88 77 PRO A O 1
ATOM 585 N N . LYS A 1 78 ? 10.814 -21.111 8.107 1.00 96.88 78 LYS A N 1
ATOM 586 C CA . LYS A 1 78 ? 10.353 -20.743 9.456 1.00 96.88 78 LYS A CA 1
ATOM 587 C C . LYS A 1 78 ? 9.780 -19.324 9.530 1.00 96.88 78 LYS A C 1
ATOM 589 O O . LYS A 1 78 ? 9.273 -18.925 10.575 1.00 96.88 78 LYS A O 1
ATOM 594 N N . GLY A 1 79 ? 9.857 -18.550 8.444 1.00 94.69 79 GLY A N 1
ATOM 595 C CA . GLY A 1 79 ? 9.317 -17.192 8.376 1.00 94.69 79 GLY A CA 1
ATOM 596 C C . GLY A 1 79 ? 10.148 -16.125 9.099 1.00 94.69 79 GLY A C 1
ATOM 597 O O . GLY A 1 79 ? 9.623 -15.050 9.390 1.00 94.69 79 GLY A O 1
ATOM 598 N N . GLY A 1 80 ? 11.430 -16.381 9.379 1.00 96.31 80 GLY A N 1
ATOM 599 C CA . GLY A 1 80 ? 12.336 -15.433 10.037 1.00 96.31 80 GLY A CA 1
ATOM 600 C C . GLY A 1 80 ? 12.879 -14.326 9.126 1.00 96.31 80 GLY A C 1
ATOM 601 O O . GLY A 1 80 ? 13.488 -13.373 9.614 1.00 96.31 80 GLY A O 1
ATOM 602 N N . VAL A 1 81 ? 12.650 -14.410 7.811 1.00 95.38 81 VAL A N 1
ATOM 603 C CA . VAL A 1 81 ? 13.156 -13.448 6.821 1.00 95.38 81 VAL A CA 1
ATOM 604 C C . VAL A 1 81 ? 12.011 -12.703 6.141 1.00 95.38 81 VAL A C 1
ATOM 606 O O . VAL A 1 81 ? 10.974 -13.264 5.791 1.00 95.38 81 VAL A O 1
ATOM 609 N N . LEU A 1 82 ? 12.209 -11.401 5.922 1.00 95.50 82 LEU A N 1
ATOM 610 C CA . LEU A 1 82 ? 11.280 -10.590 5.152 1.00 95.50 82 LEU A CA 1
ATOM 611 C C . LEU A 1 82 ? 11.538 -10.731 3.646 1.00 95.50 82 LEU A C 1
ATOM 613 O O . LEU A 1 82 ? 12.561 -10.276 3.139 1.00 95.50 82 LEU A O 1
ATOM 617 N N . ASN A 1 83 ? 10.564 -11.289 2.927 1.00 95.69 83 ASN A N 1
ATOM 618 C CA . ASN A 1 83 ? 10.709 -11.563 1.495 1.00 95.69 83 ASN A CA 1
ATOM 619 C C . ASN A 1 83 ? 10.717 -10.300 0.623 1.00 95.69 83 ASN A C 1
ATOM 621 O O . ASN A 1 83 ? 11.413 -10.230 -0.391 1.00 95.69 83 ASN A O 1
ATOM 625 N N . ASP A 1 84 ? 9.930 -9.298 1.011 1.00 96.88 84 ASP A N 1
ATOM 626 C CA . ASP A 1 84 ? 9.688 -8.107 0.210 1.00 96.88 84 ASP A CA 1
ATOM 627 C C . ASP A 1 84 ? 9.725 -6.851 1.074 1.00 96.88 84 ASP A C 1
ATOM 629 O O . ASP A 1 84 ? 8.909 -6.680 1.983 1.00 96.88 84 ASP A O 1
ATOM 633 N N . SER A 1 85 ? 10.675 -5.981 0.744 1.00 95.94 85 SER A N 1
ATOM 634 C CA . SER A 1 85 ? 10.964 -4.740 1.453 1.00 95.94 85 SER A CA 1
ATOM 635 C C . SER A 1 85 ? 10.709 -3.516 0.576 1.00 95.94 85 SER A C 1
ATOM 637 O O . SER A 1 85 ? 11.362 -2.489 0.737 1.00 95.94 85 SER A O 1
ATOM 639 N N . HIS A 1 86 ? 9.790 -3.609 -0.386 1.00 97.00 86 HIS A N 1
ATOM 640 C CA . HIS A 1 86 ? 9.262 -2.414 -1.042 1.00 97.00 86 HIS A CA 1
ATOM 641 C C . HIS A 1 86 ? 8.477 -1.553 -0.050 1.00 97.00 86 HIS A C 1
ATOM 643 O O . HIS A 1 86 ? 7.803 -2.078 0.840 1.00 97.00 86 HIS A O 1
ATOM 649 N N . ALA A 1 87 ? 8.557 -0.236 -0.224 1.00 97.88 87 ALA A N 1
ATOM 650 C CA . ALA A 1 87 ? 7.989 0.749 0.686 1.00 97.88 87 ALA A CA 1
ATOM 651 C C . ALA A 1 87 ? 6.515 0.473 1.035 1.00 97.88 87 ALA A C 1
ATOM 653 O O . ALA A 1 87 ? 6.168 0.425 2.215 1.00 97.88 87 ALA A O 1
ATOM 654 N N . GLU A 1 88 ? 5.667 0.208 0.037 1.00 98.56 88 GLU A N 1
ATOM 655 C CA . GLU A 1 88 ? 4.229 -0.050 0.205 1.00 98.56 88 GLU A CA 1
ATOM 656 C C . GLU A 1 88 ? 3.979 -1.322 1.026 1.00 98.56 88 GLU A C 1
ATOM 658 O O . GLU A 1 88 ? 3.065 -1.395 1.849 1.00 98.56 88 GLU A O 1
ATOM 663 N N . ILE A 1 89 ? 4.842 -2.325 0.849 1.00 98.56 89 ILE A N 1
ATOM 664 C CA . ILE A 1 89 ? 4.770 -3.602 1.558 1.00 98.56 89 ILE A CA 1
ATOM 665 C C . ILE A 1 89 ? 5.180 -3.425 3.019 1.00 98.56 89 ILE A C 1
ATOM 667 O O . ILE A 1 89 ? 4.513 -3.951 3.910 1.00 98.56 89 ILE A O 1
ATOM 671 N N . ILE A 1 90 ? 6.245 -2.662 3.281 1.00 98.50 90 ILE A N 1
ATOM 672 C CA . ILE A 1 90 ? 6.675 -2.330 4.644 1.00 98.50 90 ILE A CA 1
ATOM 673 C C . ILE A 1 90 ? 5.599 -1.523 5.369 1.00 98.50 90 ILE A C 1
ATOM 675 O O . ILE A 1 90 ? 5.250 -1.873 6.498 1.00 98.50 90 ILE A O 1
ATOM 679 N N . ALA A 1 91 ? 5.041 -0.499 4.715 1.00 98.75 91 ALA A N 1
ATOM 680 C CA . ALA A 1 91 ? 3.960 0.308 5.270 1.00 98.75 91 ALA A CA 1
ATOM 681 C C . ALA A 1 91 ? 2.767 -0.584 5.646 1.00 98.75 91 ALA A C 1
ATOM 683 O O . ALA A 1 91 ? 2.365 -0.617 6.807 1.00 98.75 91 ALA A O 1
ATOM 684 N N . ARG A 1 92 ? 2.298 -1.446 4.732 1.00 98.81 92 ARG A N 1
ATOM 685 C CA . ARG A 1 92 ? 1.242 -2.420 5.046 1.00 98.81 92 ARG A CA 1
ATOM 686 C C . ARG A 1 92 ? 1.582 -3.309 6.246 1.00 98.81 92 ARG A C 1
ATOM 688 O O . ARG A 1 92 ? 0.718 -3.564 7.077 1.00 98.81 92 ARG A O 1
ATOM 695 N N . ARG A 1 93 ? 2.808 -3.828 6.353 1.00 98.69 93 ARG A N 1
ATOM 696 C CA . ARG A 1 93 ? 3.195 -4.682 7.495 1.00 98.69 93 ARG A CA 1
ATOM 697 C C . ARG A 1 93 ? 3.177 -3.913 8.817 1.00 98.69 93 ARG A C 1
ATOM 699 O O . ARG A 1 93 ? 2.795 -4.479 9.839 1.00 98.69 93 ARG A O 1
ATOM 706 N N . GLY A 1 94 ? 3.564 -2.637 8.798 1.00 98.69 94 GLY A N 1
ATOM 707 C CA . GLY A 1 94 ? 3.405 -1.731 9.936 1.00 98.69 94 GLY A CA 1
ATOM 708 C C . GLY A 1 94 ? 1.935 -1.535 10.307 1.00 98.69 94 GLY A C 1
ATOM 709 O O . GLY A 1 94 ? 1.581 -1.687 11.474 1.00 98.69 94 GLY A O 1
ATOM 710 N N . PHE A 1 95 ? 1.081 -1.301 9.311 1.00 98.88 95 PHE A N 1
ATOM 711 C CA . PHE A 1 95 ? -0.368 -1.215 9.481 1.00 98.88 95 PHE A CA 1
ATOM 712 C C . PHE A 1 95 ? -0.976 -2.493 10.077 1.00 98.88 95 PHE A C 1
ATOM 714 O O . PHE A 1 95 ? -1.727 -2.412 11.039 1.00 98.88 95 PHE A O 1
ATOM 721 N N . VAL A 1 96 ? -0.603 -3.680 9.593 1.00 98.75 96 VAL A N 1
ATOM 722 C CA . VAL A 1 96 ? -1.079 -4.961 10.149 1.00 98.75 96 VAL A CA 1
ATOM 723 C C . VAL A 1 96 ? -0.755 -5.073 11.642 1.00 98.75 96 VAL A C 1
ATOM 725 O O . VAL A 1 96 ? -1.606 -5.480 12.427 1.00 98.75 96 VAL A O 1
ATOM 728 N N . ARG A 1 97 ? 0.448 -4.660 12.064 1.00 98.69 97 ARG A N 1
ATOM 729 C CA . ARG A 1 97 ? 0.814 -4.633 13.490 1.00 98.69 97 ARG A CA 1
ATOM 730 C C . ARG A 1 97 ? -0.050 -3.654 14.289 1.00 98.69 97 ARG A C 1
ATOM 732 O O . ARG A 1 97 ? -0.450 -3.975 15.402 1.00 98.69 97 ARG A O 1
ATOM 739 N N . TYR A 1 98 ? -0.347 -2.486 13.724 1.00 98.62 98 TYR A N 1
ATOM 740 C CA . TYR A 1 98 ? -1.275 -1.531 14.327 1.00 98.62 98 TYR A CA 1
ATOM 741 C C . TYR A 1 98 ? -2.684 -2.127 14.485 1.00 98.62 98 TYR A C 1
ATOM 743 O O . TYR A 1 98 ? -3.258 -2.030 15.565 1.00 98.62 98 TYR A O 1
ATOM 751 N N . VAL A 1 99 ? -3.203 -2.821 13.467 1.00 98.50 99 VAL A N 1
ATOM 752 C CA . VAL A 1 99 ? -4.521 -3.473 13.535 1.00 98.50 99 VAL A CA 1
ATOM 753 C C . VAL A 1 99 ? -4.561 -4.549 14.619 1.00 98.50 99 VAL A C 1
ATOM 755 O O . VAL A 1 99 ? -5.520 -4.578 15.380 1.00 98.50 99 VAL A O 1
ATOM 758 N N . TYR A 1 100 ? -3.521 -5.379 14.767 1.00 98.25 100 TYR A N 1
ATOM 759 C CA . TYR A 1 100 ? -3.450 -6.337 15.881 1.00 98.25 100 TYR A CA 1
ATOM 760 C C . TYR A 1 100 ? -3.554 -5.657 17.251 1.00 98.25 100 TYR A C 1
ATOM 762 O O . TYR A 1 100 ? -4.269 -6.148 18.123 1.00 98.25 100 TYR A O 1
ATOM 770 N N . ASN A 1 101 ? -2.867 -4.526 17.443 1.00 97.94 101 ASN A N 1
ATOM 771 C CA . ASN A 1 101 ? -2.959 -3.772 18.693 1.00 97.94 101 ASN A CA 1
ATOM 772 C C . ASN A 1 101 ? -4.380 -3.238 18.915 1.00 97.94 101 ASN A C 1
ATOM 774 O O . ASN A 1 101 ? -4.913 -3.376 20.009 1.00 97.94 101 ASN A O 1
ATOM 778 N N . GLN A 1 102 ? -5.016 -2.708 17.869 1.00 97.88 102 GLN A N 1
ATOM 779 C CA . GLN A 1 102 ? -6.384 -2.196 17.951 1.00 97.88 102 GLN A CA 1
ATOM 780 C C . GLN A 1 102 ? -7.421 -3.299 18.199 1.00 97.88 102 GLN A C 1
ATOM 782 O O . GLN A 1 102 ? -8.340 -3.093 18.980 1.00 97.88 102 GLN A O 1
ATOM 787 N N . VAL A 1 103 ? -7.265 -4.485 17.608 1.00 97.44 103 VAL A N 1
ATOM 788 C CA . VAL A 1 103 ? -8.108 -5.657 17.913 1.00 97.44 103 VAL A CA 1
ATOM 789 C C . VAL A 1 103 ? -7.930 -6.081 19.372 1.00 97.44 103 VAL A C 1
ATOM 791 O O . VAL A 1 103 ? -8.909 -6.307 20.076 1.00 97.44 103 VAL A O 1
ATOM 794 N N . LYS A 1 104 ? -6.687 -6.124 19.867 1.00 96.62 104 LYS A N 1
ATOM 795 C CA . LYS A 1 104 ? -6.411 -6.436 21.275 1.00 96.62 104 LYS A CA 1
ATOM 796 C C . LYS A 1 104 ? -7.067 -5.431 22.227 1.00 96.62 104 LYS A C 1
ATOM 798 O O . LYS A 1 104 ? -7.640 -5.843 23.228 1.00 96.62 104 LYS A O 1
ATOM 803 N N . GLU A 1 105 ? -6.976 -4.137 21.927 1.00 96.44 105 GLU A N 1
ATOM 804 C CA . GLU A 1 105 ? -7.651 -3.078 22.689 1.00 96.44 105 GLU A CA 1
ATOM 805 C C . GLU A 1 105 ? -9.176 -3.221 22.623 1.00 96.44 105 GLU A C 1
ATOM 807 O O . GLU A 1 105 ? -9.852 -3.042 23.631 1.00 96.44 105 GLU A O 1
ATOM 812 N N . CYS A 1 106 ? -9.719 -3.617 21.467 1.00 95.94 106 CYS A N 1
ATOM 813 C CA . CYS A 1 106 ? -11.153 -3.822 21.263 1.00 95.94 106 CYS A CA 1
ATOM 814 C C . CYS A 1 106 ? -11.738 -4.905 22.182 1.00 95.94 106 CYS A C 1
ATOM 816 O O . CYS A 1 106 ? -12.839 -4.723 22.690 1.00 95.94 106 CYS A O 1
ATOM 818 N N . TYR A 1 107 ? -10.985 -5.978 22.444 1.00 94.75 107 TYR A N 1
ATOM 819 C CA . TYR A 1 107 ? -11.354 -7.019 23.414 1.00 94.75 107 TYR A CA 1
ATOM 820 C C . TYR A 1 107 ? -11.058 -6.659 24.879 1.00 94.75 107 TYR A C 1
ATOM 822 O O . TYR A 1 107 ? -11.358 -7.445 25.775 1.00 94.75 107 TYR A O 1
ATOM 830 N N . GLY A 1 108 ? -10.416 -5.517 25.128 1.00 91.50 108 GLY A N 1
ATOM 831 C CA . GLY A 1 108 ? -10.074 -5.027 26.460 1.00 91.50 108 GLY A CA 1
ATOM 832 C C . GLY A 1 108 ? -10.870 -3.776 26.818 1.00 91.50 108 GLY A C 1
ATOM 833 O O . GLY A 1 108 ? -12.086 -3.814 26.958 1.00 91.50 108 GLY A O 1
ATOM 834 N N . GLU A 1 109 ? -10.159 -2.660 26.982 1.00 84.56 109 GLU A N 1
ATOM 835 C CA . GLU A 1 109 ? -10.711 -1.373 27.436 1.00 84.56 109 GLU A CA 1
ATOM 836 C C . GLU A 1 109 ? -11.449 -0.590 26.330 1.00 84.56 109 GLU A C 1
ATOM 838 O O . GLU A 1 109 ? -12.035 0.459 26.592 1.00 84.56 109 GLU A O 1
ATOM 843 N N . GLY A 1 110 ? -11.450 -1.104 25.097 1.00 88.19 110 GLY A N 1
ATOM 844 C CA . GLY A 1 110 ? -12.062 -0.485 23.926 1.00 88.19 110 GLY A CA 1
ATOM 845 C C . GLY A 1 110 ? -11.027 0.037 22.930 1.00 88.19 110 GLY A C 1
ATOM 846 O O . GLY A 1 110 ? -9.947 0.494 23.292 1.00 88.19 110 GLY A O 1
ATOM 847 N N . SER A 1 111 ? -11.364 -0.029 21.638 1.00 93.12 111 SER A N 1
ATOM 848 C CA . SER A 1 111 ? -10.501 0.427 20.541 1.00 93.12 111 SER A CA 1
ATOM 849 C C . SER A 1 111 ? -10.930 1.792 20.011 1.00 93.12 111 SER A C 1
ATOM 851 O O . SER A 1 111 ? -12.121 2.106 19.897 1.00 93.12 111 SER A O 1
ATOM 853 N N . GLY A 1 112 ? -9.944 2.585 19.586 1.00 92.50 112 GLY A N 1
ATOM 854 C CA . GLY A 1 112 ? -10.180 3.825 18.854 1.00 92.50 112 GLY A CA 1
ATOM 855 C C . GLY A 1 112 ? -10.884 3.602 17.513 1.00 92.50 112 GLY A C 1
ATOM 856 O O . GLY A 1 112 ? -11.708 4.431 17.133 1.00 92.50 112 GLY A O 1
ATOM 857 N N . ILE A 1 113 ? -10.650 2.467 16.844 1.00 96.69 113 ILE A N 1
ATOM 858 C CA . ILE A 1 113 ? -11.113 2.220 15.466 1.00 96.69 113 ILE A CA 1
ATOM 859 C C . ILE A 1 113 ? -12.081 1.046 15.297 1.00 96.69 113 ILE A C 1
ATOM 861 O O . ILE A 1 113 ? -12.742 0.966 14.267 1.00 96.69 113 ILE A O 1
ATOM 865 N N . PHE A 1 114 ? -12.181 0.151 16.279 1.00 97.81 114 PHE A N 1
ATOM 866 C CA . PHE A 1 114 ? -13.070 -1.009 16.225 1.00 97.81 114 PHE A CA 1
ATOM 867 C C . PHE A 1 114 ? -14.138 -0.958 17.316 1.00 97.81 114 PHE A C 1
ATOM 869 O O . PHE A 1 114 ? -13.920 -0.418 18.402 1.00 97.81 114 PHE A O 1
ATOM 876 N N . THR A 1 115 ? -15.284 -1.561 17.027 1.00 96.56 115 THR A N 1
ATOM 877 C CA . THR A 1 115 ? -16.292 -1.967 18.011 1.00 96.56 115 THR A CA 1
ATOM 878 C C . THR A 1 115 ? -16.346 -3.487 18.063 1.00 96.56 115 THR A C 1
ATOM 880 O O . THR A 1 115 ? -16.288 -4.131 17.015 1.00 96.56 115 THR A O 1
ATOM 883 N N . CYS A 1 116 ? -16.458 -4.058 19.259 1.00 94.88 116 CYS A N 1
ATOM 884 C CA . CYS A 1 116 ? -16.615 -5.496 19.428 1.00 94.88 116 CYS A CA 1
ATOM 885 C C . CYS A 1 116 ? -18.101 -5.838 19.368 1.00 94.88 116 CYS A C 1
ATOM 887 O O . CYS A 1 116 ? -18.895 -5.255 20.104 1.00 94.88 116 CYS A O 1
ATOM 889 N N . ASP A 1 117 ? -18.465 -6.759 18.488 1.00 92.62 117 ASP A N 1
ATOM 890 C CA . ASP A 1 117 ? -19.801 -7.335 18.447 1.00 92.62 117 ASP A CA 1
ATOM 891 C C . ASP A 1 117 ? -19.925 -8.391 19.558 1.00 92.62 117 ASP A C 1
ATOM 893 O O . ASP A 1 117 ? -19.072 -9.276 19.666 1.00 92.62 117 ASP A O 1
ATOM 897 N N . SER A 1 118 ? -20.930 -8.262 20.429 1.00 89.06 118 SER A N 1
ATOM 898 C CA . SER A 1 118 ? -21.087 -9.127 21.609 1.00 89.06 118 SER A CA 1
ATOM 899 C C . SER A 1 118 ? -21.441 -10.567 21.259 1.00 89.06 118 SER A C 1
ATOM 901 O O . SER A 1 118 ? -21.091 -11.479 22.008 1.00 89.06 118 SER A O 1
ATOM 903 N N . ASP A 1 119 ? -22.115 -10.773 20.131 1.00 93.06 119 ASP A N 1
ATOM 904 C CA . ASP A 1 119 ? -22.702 -12.062 19.777 1.00 93.06 119 ASP A CA 1
ATOM 905 C C . ASP A 1 119 ? -21.681 -12.910 19.014 1.00 93.06 119 ASP A C 1
ATOM 907 O O . ASP A 1 119 ? -21.485 -14.094 19.289 1.00 93.06 119 ASP A O 1
ATOM 911 N N . THR A 1 120 ? -20.962 -12.278 18.089 1.00 95.31 120 THR A N 1
ATOM 912 C CA . THR A 1 120 ? -19.952 -12.925 17.242 1.00 95.31 120 THR A CA 1
ATOM 913 C C . THR A 1 120 ? -18.539 -12.847 17.817 1.00 95.31 120 THR A C 1
ATOM 915 O O . THR A 1 120 ? -17.662 -13.593 17.384 1.00 95.31 120 THR A O 1
ATOM 918 N N . ASN A 1 121 ? -18.287 -11.958 18.785 1.00 93.62 121 ASN A N 1
ATOM 919 C CA . ASN A 1 121 ? -16.946 -11.599 19.265 1.00 93.62 121 ASN A CA 1
ATOM 920 C C . ASN A 1 121 ? -16.003 -11.120 18.143 1.00 93.62 121 ASN A C 1
ATOM 922 O O . ASN A 1 121 ? -14.780 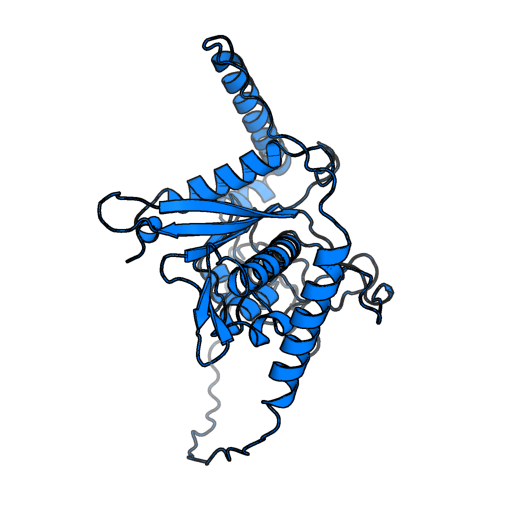-11.239 18.257 1.00 93.62 121 ASN A O 1
ATOM 926 N N . LEU A 1 122 ? -16.544 -10.583 17.047 1.00 97.69 122 LEU A N 1
ATOM 927 C CA . LEU A 1 122 ? -15.760 -10.028 15.947 1.00 97.69 122 LEU A CA 1
ATOM 928 C C . LEU A 1 122 ? -15.621 -8.509 16.085 1.00 97.69 122 LEU A C 1
ATOM 930 O O . LEU A 1 122 ? -16.545 -7.796 16.474 1.00 97.69 122 LEU A O 1
ATOM 934 N N . CYS A 1 123 ? -14.449 -7.992 15.726 1.00 98.00 123 CYS A N 1
ATOM 935 C CA . CYS A 1 123 ? -14.184 -6.562 15.679 1.00 98.00 123 CYS A CA 1
ATOM 936 C C . CYS A 1 123 ? -14.695 -5.977 14.354 1.00 98.00 123 CYS A C 1
ATOM 938 O O . CYS A 1 123 ? -14.220 -6.329 13.271 1.00 98.00 123 CYS A O 1
ATOM 940 N N . LYS A 1 124 ? -15.638 -5.039 14.426 1.00 97.75 124 LYS A N 1
ATOM 941 C CA . LYS A 1 124 ? -16.149 -4.284 13.276 1.00 97.75 124 LYS A CA 1
ATOM 942 C C . LYS A 1 124 ? -15.478 -2.916 13.207 1.00 97.75 124 LYS A C 1
ATOM 944 O O . LYS A 1 124 ? -15.396 -2.216 14.215 1.00 97.75 124 LYS A O 1
ATOM 949 N N . LEU A 1 125 ? -14.965 -2.541 12.031 1.00 97.88 125 LEU A N 1
ATOM 950 C CA . LEU A 1 125 ? -14.379 -1.215 11.813 1.00 97.88 125 LEU A CA 1
ATOM 951 C C . LEU A 1 125 ? -15.469 -0.147 11.970 1.00 97.88 125 LEU A C 1
ATOM 953 O O . LEU A 1 125 ? -16.560 -0.299 11.420 1.00 97.88 125 LEU A O 1
ATOM 957 N N . LYS A 1 126 ? -15.177 0.921 12.715 1.00 96.62 126 LYS A N 1
ATOM 958 C CA . LYS A 1 126 ? -16.097 2.050 12.874 1.00 96.62 126 LYS A CA 1
ATOM 959 C C . LYS A 1 126 ? -16.287 2.781 11.545 1.00 96.62 126 LYS A C 1
ATOM 961 O O . LYS A 1 126 ? -15.335 2.981 10.795 1.00 96.62 126 LYS A O 1
ATOM 966 N N . GLU A 1 127 ? -17.514 3.216 11.283 1.00 94.00 127 GLU A N 1
ATOM 967 C CA . GLU A 1 127 ? -17.911 3.838 10.009 1.00 94.00 127 GLU A CA 1
ATOM 968 C C . GLU A 1 127 ? -17.263 5.208 9.764 1.00 94.00 127 GLU A C 1
ATOM 970 O O . GLU A 1 127 ? -17.130 5.644 8.623 1.00 94.00 127 GLU A O 1
ATOM 975 N N . ASP A 1 128 ? -16.830 5.887 10.827 1.00 94.81 128 ASP A N 1
ATOM 976 C CA . ASP A 1 128 ? -16.113 7.159 10.758 1.00 94.81 128 ASP A CA 1
ATOM 977 C C . ASP A 1 128 ? -14.602 6.992 10.526 1.00 94.81 128 ASP A C 1
ATOM 979 O O . ASP A 1 128 ? -13.896 7.994 10.385 1.00 94.81 128 ASP A O 1
ATOM 983 N N . VAL A 1 129 ? -14.098 5.755 10.435 1.00 96.94 129 VAL A N 1
ATOM 984 C CA . VAL A 1 129 ? -12.681 5.448 10.225 1.00 96.94 129 VAL A CA 1
ATOM 985 C C . VAL A 1 129 ? -12.430 4.948 8.807 1.00 96.94 129 VAL A C 1
ATOM 987 O O . VAL A 1 129 ? -13.018 3.975 8.345 1.00 96.94 129 VAL A O 1
ATOM 990 N N . THR A 1 130 ? -11.474 5.580 8.131 1.00 98.06 130 THR A N 1
ATOM 991 C CA . THR A 1 130 ? -11.017 5.197 6.787 1.00 98.06 130 THR A CA 1
ATOM 992 C C . THR A 1 130 ? -9.495 5.094 6.739 1.00 98.06 130 THR A C 1
ATOM 994 O O . THR A 1 130 ? -8.795 5.731 7.531 1.00 98.06 130 THR A O 1
ATOM 997 N N . PHE A 1 131 ? -8.966 4.265 5.835 1.00 98.69 131 PHE A N 1
ATOM 998 C CA . PHE A 1 131 ? -7.523 4.087 5.656 1.00 98.69 131 PHE A CA 1
ATOM 999 C C . PHE A 1 131 ? -7.096 4.426 4.236 1.00 98.69 131 PHE A C 1
ATOM 1001 O O . PHE A 1 131 ? -7.753 4.059 3.269 1.00 98.69 131 PHE A O 1
ATOM 1008 N N . HIS A 1 132 ? -5.956 5.089 4.109 1.00 98.69 132 HIS A N 1
ATOM 1009 C CA . HIS A 1 132 ? -5.440 5.601 2.847 1.00 98.69 132 HIS A CA 1
ATOM 1010 C C . HIS A 1 132 ? -3.987 5.181 2.687 1.00 98.69 132 HIS A C 1
ATOM 1012 O O . HIS A 1 132 ? -3.214 5.211 3.648 1.00 98.69 132 HIS A O 1
ATOM 1018 N N . LEU A 1 133 ? -3.602 4.793 1.476 1.00 98.81 133 LEU A N 1
ATOM 1019 C CA . LEU A 1 133 ? -2.217 4.469 1.154 1.00 98.81 133 LEU A CA 1
ATOM 1020 C C . LEU A 1 133 ? -1.580 5.663 0.451 1.00 98.81 133 LEU A C 1
ATOM 1022 O O . LEU A 1 133 ? -2.039 6.063 -0.609 1.00 98.81 133 LEU A O 1
ATOM 1026 N N . PHE A 1 134 ? -0.494 6.194 0.995 1.00 98.75 134 PHE A N 1
ATOM 1027 C CA . PHE A 1 134 ? 0.409 7.081 0.270 1.00 98.75 134 PHE A CA 1
ATOM 1028 C C . PHE A 1 134 ? 1.587 6.276 -0.285 1.00 98.75 134 PHE A C 1
ATOM 1030 O O . PHE A 1 134 ? 2.162 5.456 0.429 1.00 98.75 134 PHE A O 1
ATOM 1037 N N . THR A 1 135 ? 1.989 6.542 -1.525 1.00 98.44 135 THR A N 1
ATOM 1038 C CA . THR A 1 135 ? 3.248 6.066 -2.113 1.00 98.44 135 THR A CA 1
ATOM 1039 C C . THR A 1 135 ? 3.927 7.199 -2.871 1.00 98.44 135 THR A C 1
ATOM 1041 O O . THR A 1 135 ? 3.291 7.920 -3.628 1.00 98.44 135 THR A O 1
ATOM 1044 N N . SER A 1 136 ? 5.236 7.380 -2.701 1.00 97.44 136 SER A N 1
ATOM 1045 C CA . SER A 1 136 ? 5.995 8.451 -3.356 1.00 97.44 136 SER A CA 1
ATOM 1046 C C . SER A 1 136 ? 6.162 8.247 -4.863 1.00 97.44 136 SER A C 1
ATOM 1048 O O . SER A 1 136 ? 6.660 9.140 -5.544 1.00 97.44 136 SER A O 1
ATOM 1050 N N . HIS A 1 137 ? 5.835 7.056 -5.366 1.00 96.38 137 HIS A N 1
ATOM 1051 C CA . HIS A 1 137 ? 5.951 6.690 -6.771 1.00 96.38 137 HIS A CA 1
ATOM 1052 C C . HIS A 1 137 ? 4.858 5.697 -7.168 1.00 96.38 137 HIS A C 1
ATOM 1054 O O . HIS A 1 137 ? 4.304 5.016 -6.300 1.00 96.38 137 HIS A O 1
ATOM 1060 N N . THR A 1 138 ? 4.570 5.588 -8.464 1.00 96.44 138 THR A N 1
ATOM 1061 C CA . THR A 1 138 ? 3.649 4.570 -8.981 1.00 96.44 138 THR A CA 1
ATOM 1062 C C . THR A 1 138 ? 4.103 3.165 -8.550 1.00 96.44 138 THR A C 1
ATOM 1064 O O . THR A 1 138 ? 5.305 2.865 -8.590 1.00 96.44 138 THR A O 1
ATOM 1067 N N . PRO A 1 139 ? 3.183 2.293 -8.089 1.00 97.31 139 PRO A N 1
ATOM 1068 C CA . PRO A 1 139 ? 3.544 0.949 -7.656 1.00 97.31 139 PRO A CA 1
ATOM 1069 C C . PRO A 1 139 ? 4.223 0.167 -8.780 1.00 97.31 139 PRO A C 1
ATOM 1071 O O . PRO A 1 139 ? 3.733 0.132 -9.906 1.00 97.31 139 PRO A O 1
ATOM 1074 N N . CYS A 1 140 ? 5.339 -0.501 -8.475 1.00 96.00 140 CYS A N 1
ATOM 1075 C CA . CYS A 1 140 ? 6.028 -1.302 -9.487 1.00 96.00 140 CYS A CA 1
ATOM 1076 C C . CYS A 1 140 ? 5.123 -2.417 -10.030 1.00 96.00 140 CYS A C 1
ATOM 1078 O O . CYS A 1 140 ? 4.405 -3.062 -9.259 1.00 96.00 140 CYS A O 1
ATOM 1080 N N . GLY A 1 141 ? 5.229 -2.683 -11.331 1.00 96.88 141 GLY A N 1
ATOM 1081 C CA . GLY A 1 141 ? 4.386 -3.654 -12.023 1.00 96.88 141 GLY A CA 1
ATOM 1082 C C . GLY A 1 141 ? 3.657 -2.983 -13.172 1.00 96.88 141 GLY A C 1
ATOM 1083 O O . GLY A 1 141 ? 4.255 -2.186 -13.886 1.00 96.88 141 GLY A O 1
ATOM 1084 N N . ASP A 1 142 ? 2.386 -3.319 -13.339 1.00 97.81 142 ASP A N 1
ATOM 1085 C CA . ASP A 1 142 ? 1.544 -2.819 -14.426 1.00 97.81 142 ASP A CA 1
ATOM 1086 C C . ASP A 1 142 ? 1.194 -1.326 -14.303 1.00 97.81 142 ASP A C 1
ATOM 1088 O O . ASP A 1 142 ? 1.073 -0.635 -15.313 1.00 97.81 142 ASP A O 1
ATOM 1092 N N . ALA A 1 143 ? 1.122 -0.803 -13.072 1.00 97.56 143 ALA A N 1
ATOM 1093 C CA . ALA A 1 143 ? 0.775 0.600 -12.812 1.00 97.56 143 ALA A CA 1
ATOM 1094 C C . ALA A 1 143 ? 1.858 1.589 -13.282 1.00 97.56 143 ALA A C 1
ATOM 1096 O O . ALA A 1 143 ? 1.605 2.784 -13.392 1.00 97.56 143 ALA A O 1
ATOM 1097 N N . SER A 1 144 ? 3.074 1.101 -13.548 1.00 96.31 144 SER A N 1
ATOM 1098 C CA . SER A 1 144 ? 4.198 1.908 -14.030 1.00 96.31 144 SER A CA 1
ATOM 1099 C C . SER A 1 144 ? 4.422 1.795 -15.544 1.00 96.31 144 SER A C 1
ATOM 1101 O O . SER A 1 144 ? 5.482 2.192 -16.020 1.00 96.31 144 SER A O 1
ATOM 1103 N N . ILE A 1 145 ? 3.480 1.195 -16.285 1.00 96.56 145 ILE A N 1
ATOM 1104 C CA . ILE A 1 145 ? 3.568 0.974 -17.736 1.00 96.56 145 ILE A CA 1
ATOM 1105 C C . ILE A 1 145 ? 2.549 1.871 -18.440 1.00 96.56 145 ILE A C 1
ATOM 1107 O O . ILE A 1 145 ? 1.359 1.547 -18.512 1.00 96.56 145 ILE A O 1
ATOM 1111 N N . PHE A 1 146 ? 3.026 3.009 -18.941 1.00 95.44 146 PHE A N 1
ATOM 1112 C CA . PHE A 1 146 ? 2.222 4.001 -19.660 1.00 95.44 146 PHE A CA 1
ATOM 1113 C C . PHE A 1 146 ? 3.102 4.906 -20.541 1.00 95.44 146 PHE A C 1
ATOM 1115 O O . PHE A 1 146 ? 4.313 4.993 -20.302 1.00 95.44 146 PHE A O 1
ATOM 1122 N N . PRO A 1 147 ? 2.531 5.570 -21.564 1.00 93.00 147 PRO A N 1
ATOM 1123 C CA . PRO A 1 147 ? 3.264 6.487 -22.436 1.00 93.00 147 PRO A CA 1
ATOM 1124 C C . PRO A 1 147 ? 3.960 7.617 -21.673 1.00 93.00 147 PRO A C 1
ATOM 1126 O O . PRO A 1 147 ? 3.405 8.192 -20.740 1.00 93.00 147 PRO A O 1
ATOM 1129 N N . LYS A 1 148 ? 5.180 7.959 -22.091 1.00 91.25 148 LYS A N 1
ATOM 1130 C CA . LYS A 1 148 ? 5.846 9.195 -21.667 1.00 91.25 148 LYS A CA 1
ATOM 1131 C C . LYS A 1 148 ? 5.165 10.384 -22.328 1.00 91.25 148 LYS A C 1
ATOM 1133 O O . LYS A 1 148 ? 4.735 10.290 -23.477 1.00 91.25 148 LYS A O 1
ATOM 1138 N N . SER A 1 149 ? 5.113 11.515 -21.633 1.00 81.12 149 SER A N 1
ATOM 1139 C CA . SER A 1 149 ? 4.641 12.750 -22.261 1.00 81.12 149 SER A CA 1
ATOM 1140 C C . SER A 1 149 ? 5.643 13.240 -23.316 1.00 81.12 149 SER A C 1
ATOM 1142 O O . SER A 1 149 ? 6.840 12.941 -23.239 1.00 81.12 149 SER A O 1
ATOM 1144 N N . ASN A 1 150 ? 5.164 14.023 -24.288 1.00 68.69 150 ASN A N 1
ATOM 1145 C CA . ASN A 1 150 ? 6.002 14.596 -25.352 1.00 68.69 150 ASN A CA 1
ATOM 1146 C C . ASN A 1 150 ? 7.172 15.430 -24.785 1.00 68.69 150 ASN A C 1
ATOM 1148 O O . ASN A 1 150 ? 8.286 15.391 -25.309 1.00 68.69 150 ASN A O 1
ATOM 1152 N N . ASP A 1 151 ? 6.958 16.120 -23.661 1.00 64.88 151 ASP A N 1
ATOM 1153 C CA . ASP A 1 151 ? 7.998 16.892 -22.968 1.00 64.88 151 ASP A CA 1
ATOM 1154 C C . ASP A 1 151 ? 9.108 15.993 -22.394 1.00 64.88 151 ASP A C 1
ATOM 1156 O O . ASP A 1 151 ? 10.295 16.322 -22.470 1.00 64.88 151 ASP A O 1
ATOM 1160 N N . GLU A 1 152 ? 8.750 14.815 -21.872 1.00 63.91 152 GLU A N 1
ATOM 1161 C CA . GLU A 1 152 ? 9.704 13.826 -21.356 1.00 63.91 152 GLU A CA 1
ATOM 1162 C C . GLU A 1 152 ? 10.494 13.130 -22.473 1.00 63.91 152 GLU A C 1
ATOM 1164 O O . GLU A 1 152 ? 11.657 12.753 -22.273 1.00 63.91 152 GLU A O 1
ATOM 1169 N N . THR A 1 153 ? 9.878 12.964 -23.648 1.00 59.28 153 THR A N 1
ATOM 1170 C CA . THR A 1 153 ? 10.516 12.365 -24.830 1.00 59.28 153 THR A CA 1
ATOM 1171 C C . THR A 1 153 ? 11.532 13.328 -25.444 1.00 59.28 153 THR A C 1
ATOM 1173 O O . THR A 1 153 ? 12.674 12.940 -25.700 1.00 59.28 153 THR A O 1
ATOM 1176 N N .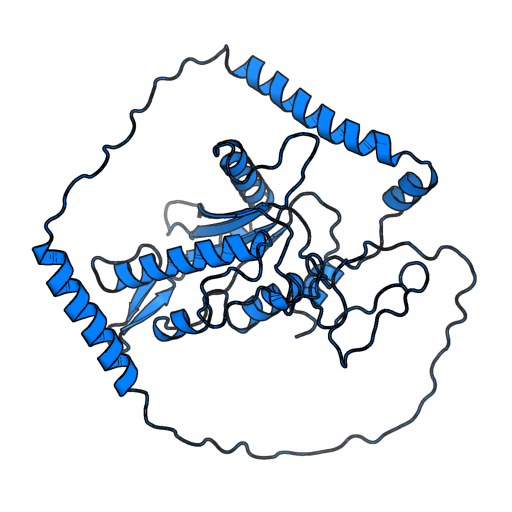 ASN A 1 154 ? 11.172 14.608 -25.567 1.00 52.19 154 ASN A N 1
ATOM 1177 C CA . ASN A 1 154 ? 12.054 15.662 -26.076 1.00 52.19 154 ASN A CA 1
ATOM 1178 C C . ASN A 1 154 ? 13.253 15.926 -25.144 1.00 52.19 154 ASN A C 1
ATOM 1180 O O . ASN A 1 154 ? 14.385 16.114 -25.602 1.00 52.19 154 ASN A O 1
ATOM 1184 N N . ALA A 1 155 ? 13.052 15.867 -23.822 1.00 54.50 155 ALA A N 1
ATOM 1185 C CA . ALA A 1 155 ? 14.141 15.979 -22.848 1.00 54.50 155 ALA A CA 1
ATOM 1186 C C . ALA A 1 155 ? 15.149 14.812 -22.934 1.00 54.50 155 ALA A C 1
ATOM 1188 O O . ALA A 1 155 ? 16.327 14.983 -22.602 1.00 54.50 155 ALA A O 1
ATOM 1189 N N . ALA A 1 156 ? 14.703 13.626 -23.375 1.00 52.44 156 ALA A N 1
ATOM 1190 C CA . ALA A 1 156 ? 15.539 12.423 -23.474 1.00 52.44 156 ALA A CA 1
ATOM 1191 C C . ALA A 1 156 ? 16.435 12.469 -24.704 1.00 52.44 156 ALA A C 1
ATOM 1193 O O . ALA A 1 156 ? 17.607 12.105 -24.631 1.00 52.44 156 ALA A O 1
ATOM 1194 N N . GLN A 1 157 ? 15.891 12.986 -25.803 1.00 47.72 157 GLN A N 1
ATOM 1195 C CA . GLN A 1 157 ? 16.597 13.136 -27.070 1.00 47.72 157 GLN A CA 1
ATOM 1196 C C . GLN A 1 157 ? 17.635 14.270 -27.035 1.00 47.72 157 GLN A C 1
ATOM 1198 O O . GLN A 1 157 ? 18.661 14.182 -27.698 1.00 47.72 157 GLN A O 1
ATOM 1203 N N . THR A 1 158 ? 17.426 15.301 -26.210 1.00 42.91 158 THR A N 1
ATOM 1204 C CA . THR A 1 158 ? 18.332 16.464 -26.096 1.00 42.91 158 THR A CA 1
ATOM 1205 C C . THR A 1 158 ? 19.425 16.320 -25.025 1.00 42.91 158 THR A C 1
ATOM 1207 O O . THR A 1 158 ? 20.167 17.267 -24.768 1.00 42.91 158 THR A O 1
ATOM 1210 N N . GLY A 1 159 ? 19.548 15.161 -24.361 1.00 39.66 159 GLY A N 1
ATOM 1211 C CA . GLY A 1 159 ? 20.577 14.926 -23.332 1.00 39.66 159 GLY A CA 1
ATOM 1212 C C . GLY A 1 159 ? 20.407 15.750 -22.042 1.00 39.66 159 GLY A C 1
ATOM 1213 O O . GLY A 1 159 ? 21.291 15.762 -21.181 1.00 39.66 159 GLY A O 1
ATOM 1214 N N . GLN A 1 160 ? 19.262 16.417 -21.856 1.00 39.19 160 GLN A N 1
ATOM 1215 C CA . GLN A 1 160 ? 19.011 17.331 -20.734 1.00 39.19 160 GLN A CA 1
ATOM 1216 C C . GLN A 1 160 ? 18.626 16.630 -19.414 1.00 39.19 160 GLN A C 1
ATOM 1218 O O . GLN A 1 160 ? 18.418 17.292 -18.397 1.00 39.19 160 GLN A O 1
ATOM 1223 N N . TYR A 1 161 ? 18.598 15.294 -19.351 1.00 39.59 161 TYR A N 1
ATOM 1224 C CA . TYR A 1 161 ? 18.288 14.546 -18.116 1.00 39.59 161 TYR A CA 1
ATOM 1225 C C . TYR A 1 161 ? 19.219 14.887 -16.934 1.00 39.59 161 TYR A C 1
ATOM 1227 O O . TYR A 1 161 ? 18.832 14.792 -15.765 1.00 39.59 161 TYR A O 1
ATOM 1235 N N . SER A 1 162 ? 20.441 15.346 -17.213 1.00 37.72 162 SER A N 1
ATOM 1236 C CA . SER A 1 162 ? 21.413 15.760 -16.196 1.00 37.72 162 SER A CA 1
ATOM 1237 C C . SER A 1 162 ? 21.074 17.102 -15.515 1.00 37.72 162 SER A C 1
ATOM 1239 O O . SER A 1 162 ? 21.562 17.355 -14.408 1.00 37.72 162 SER A O 1
ATOM 1241 N N . SER A 1 163 ? 20.198 17.935 -16.096 1.00 39.97 163 SER A N 1
ATOM 1242 C CA . SER A 1 163 ? 19.800 19.240 -15.540 1.00 39.97 163 SER A CA 1
ATOM 1243 C C . SER A 1 163 ? 18.534 19.171 -14.670 1.00 39.97 163 SER A C 1
ATOM 1245 O O . SER A 1 163 ? 18.478 19.846 -13.641 1.00 39.97 163 SER A O 1
ATOM 1247 N N . HIS A 1 164 ? 17.574 18.285 -14.966 1.00 39.88 164 HIS A N 1
ATOM 1248 C CA . HIS A 1 164 ? 16.376 18.083 -14.129 1.00 39.88 164 HIS A CA 1
ATOM 1249 C C . HIS A 1 164 ? 16.705 17.500 -12.742 1.00 39.88 164 HIS A C 1
ATOM 1251 O O . HIS A 1 164 ? 16.160 17.947 -11.731 1.00 39.88 164 HIS A O 1
ATOM 1257 N N . ARG A 1 165 ? 17.697 16.597 -12.657 1.00 37.59 165 ARG A N 1
ATOM 1258 C CA . ARG A 1 165 ? 18.245 16.102 -11.377 1.00 37.59 165 ARG A CA 1
ATOM 1259 C C . ARG A 1 165 ? 18.869 17.225 -10.536 1.00 37.59 165 ARG A C 1
ATOM 1261 O O . ARG A 1 165 ? 18.753 17.206 -9.312 1.00 37.59 165 ARG A O 1
ATOM 1268 N N . ARG A 1 166 ? 19.504 18.218 -11.176 1.00 38.16 166 ARG A N 1
ATOM 1269 C CA . ARG A 1 166 ? 20.060 19.409 -10.502 1.00 38.16 166 ARG A CA 1
ATOM 1270 C C . ARG A 1 166 ? 18.963 20.392 -10.080 1.00 38.16 166 ARG A C 1
ATOM 1272 O O . ARG A 1 166 ? 19.089 20.995 -9.019 1.00 38.16 166 ARG A O 1
ATOM 1279 N N . LYS A 1 167 ? 17.876 20.511 -10.852 1.00 36.16 167 LYS A N 1
ATOM 1280 C CA . LYS A 1 167 ? 16.719 21.372 -10.542 1.00 36.16 167 LYS A CA 1
ATOM 1281 C C . LYS A 1 167 ? 16.000 20.916 -9.265 1.00 36.16 167 LYS A C 1
ATOM 1283 O O . LYS A 1 167 ? 15.877 21.707 -8.337 1.00 36.16 167 LYS A O 1
ATOM 1288 N N . TYR A 1 168 ? 15.716 19.616 -9.139 1.00 30.53 168 TYR A N 1
ATOM 1289 C CA . TYR A 1 168 ? 15.141 19.019 -7.919 1.00 30.53 168 TYR A CA 1
ATOM 1290 C C . TYR A 1 168 ? 16.057 19.169 -6.684 1.00 30.53 168 TYR A C 1
ATOM 1292 O O . TYR A 1 168 ? 15.592 19.391 -5.567 1.00 30.53 168 TYR A O 1
ATOM 1300 N N . GLN A 1 169 ? 17.382 19.089 -6.867 1.00 39.06 169 GLN A N 1
ATOM 1301 C CA . GLN A 1 169 ? 18.362 19.324 -5.793 1.00 39.06 169 GLN A CA 1
ATOM 1302 C C . GLN A 1 169 ? 18.476 20.805 -5.394 1.00 39.06 169 GLN A C 1
ATOM 1304 O O . GLN A 1 169 ? 18.755 21.107 -4.232 1.00 39.06 169 GLN A O 1
ATOM 1309 N N . ASN A 1 170 ? 18.259 21.729 -6.333 1.00 36.50 170 ASN A N 1
ATOM 1310 C CA . ASN A 1 170 ? 18.270 23.169 -6.079 1.00 36.50 170 ASN A CA 1
ATOM 1311 C C . ASN A 1 170 ? 16.965 23.653 -5.429 1.00 36.50 170 ASN A C 1
ATOM 1313 O O . ASN A 1 170 ? 17.021 24.482 -4.524 1.00 36.50 170 ASN A O 1
ATOM 1317 N N . GLU A 1 171 ? 15.815 23.082 -5.793 1.00 39.44 171 GLU A N 1
ATOM 1318 C CA . GLU A 1 171 ? 14.521 23.363 -5.153 1.00 39.44 171 GLU A CA 1
ATOM 1319 C C . GLU A 1 171 ? 14.520 22.944 -3.670 1.00 39.44 171 GLU A C 1
ATOM 1321 O O . GLU A 1 171 ? 14.100 23.720 -2.812 1.00 39.44 171 GLU A O 1
ATOM 1326 N N . GLN A 1 172 ? 15.130 21.800 -3.324 1.00 36.12 172 GLN A N 1
ATOM 1327 C CA . GLN A 1 172 ? 15.322 21.400 -1.919 1.00 36.12 172 GLN A CA 1
ATOM 1328 C C . GLN A 1 172 ? 16.301 22.302 -1.146 1.00 36.12 172 GLN A C 1
ATOM 1330 O O . GLN A 1 172 ? 16.142 22.499 0.060 1.00 36.12 172 GLN A O 1
ATOM 1335 N N . LYS A 1 173 ? 17.317 22.875 -1.809 1.00 37.94 173 LYS A N 1
ATOM 1336 C CA . LYS A 1 173 ? 18.230 23.851 -1.184 1.00 37.94 173 LYS A CA 1
ATOM 1337 C C . LYS A 1 173 ? 17.551 25.202 -0.943 1.00 37.94 173 LYS A C 1
ATOM 1339 O O . LYS A 1 173 ? 17.813 25.823 0.087 1.00 37.94 173 LYS A O 1
ATOM 1344 N N . ASN A 1 174 ? 16.667 25.630 -1.843 1.00 35.75 174 ASN A N 1
ATOM 1345 C CA . ASN A 1 174 ? 15.913 26.878 -1.712 1.00 35.75 174 ASN A CA 1
ATOM 1346 C C . ASN A 1 174 ? 14.831 26.784 -0.625 1.00 35.75 174 ASN A C 1
ATOM 1348 O O . ASN A 1 174 ? 14.748 27.685 0.207 1.00 35.75 174 ASN A O 1
ATOM 1352 N N . ALA A 1 175 ? 14.124 25.651 -0.521 1.00 36.88 175 ALA A N 1
ATOM 1353 C CA . ALA A 1 175 ? 13.190 25.387 0.581 1.00 36.88 175 ALA A CA 1
ATOM 1354 C C . ALA A 1 175 ? 13.881 25.423 1.964 1.00 36.88 175 ALA A C 1
ATOM 1356 O O . ALA A 1 175 ? 13.324 25.913 2.946 1.00 36.88 175 ALA A O 1
ATOM 1357 N N . LYS A 1 176 ? 15.145 24.978 2.039 1.00 37.47 176 LYS A N 1
ATOM 1358 C CA . LYS A 1 176 ? 15.961 25.026 3.265 1.00 37.47 176 LYS A CA 1
ATOM 1359 C C . LYS A 1 176 ? 16.415 26.445 3.639 1.00 37.47 176 LYS A C 1
ATOM 1361 O O . LYS A 1 176 ? 16.536 26.750 4.820 1.00 37.47 176 LYS A O 1
ATOM 1366 N N . ARG A 1 177 ? 16.656 27.317 2.650 1.00 38.28 177 ARG A N 1
ATOM 1367 C CA . ARG A 1 177 ? 17.014 28.733 2.868 1.00 38.28 177 ARG A CA 1
ATOM 1368 C C . ARG A 1 177 ? 15.817 29.565 3.330 1.00 38.28 177 ARG A C 1
ATOM 1370 O O . ARG A 1 177 ? 15.979 30.383 4.225 1.00 38.28 177 ARG A O 1
ATOM 1377 N N . GLN A 1 178 ? 14.636 29.300 2.776 1.00 35.62 178 GLN A N 1
ATOM 1378 C CA . GLN A 1 178 ? 13.394 29.999 3.118 1.00 35.62 178 GLN A CA 1
ATOM 1379 C C . GLN A 1 178 ? 12.869 29.624 4.520 1.00 35.62 178 GLN A C 1
ATOM 1381 O O . GLN A 1 178 ? 12.311 30.464 5.220 1.00 35.62 178 GLN A O 1
ATOM 1386 N N . CYS A 1 179 ? 13.125 28.390 4.974 1.00 34.47 179 CYS A N 1
ATOM 1387 C CA . CYS A 1 179 ? 12.831 27.948 6.342 1.00 34.47 179 CYS A CA 1
ATOM 1388 C C . CYS A 1 179 ? 13.736 28.633 7.388 1.00 34.47 179 CYS A C 1
ATOM 1390 O O . CYS A 1 179 ? 13.251 29.105 8.414 1.00 34.47 179 CYS A O 1
ATOM 1392 N N . ASN A 1 180 ? 15.032 28.796 7.093 1.00 36.91 180 ASN A N 1
ATOM 1393 C CA . ASN A 1 180 ? 15.979 29.429 8.020 1.00 36.91 180 ASN A CA 1
ATOM 1394 C C . ASN A 1 180 ? 15.726 30.934 8.235 1.00 36.91 180 ASN A C 1
ATOM 1396 O O . ASN A 1 180 ? 16.047 31.451 9.304 1.00 36.91 180 ASN A O 1
ATOM 1400 N N . SER A 1 181 ? 15.146 31.637 7.254 1.00 36.47 181 SER A N 1
ATOM 1401 C CA . SER A 1 181 ? 14.761 33.050 7.399 1.00 36.47 181 SER A CA 1
ATOM 1402 C C . SER A 1 181 ? 13.503 33.255 8.249 1.00 36.47 181 SER A C 1
ATOM 1404 O O . SER A 1 181 ? 13.330 34.326 8.819 1.00 36.47 181 SER A O 1
ATOM 1406 N N . LEU A 1 182 ? 12.641 32.238 8.371 1.00 34.66 182 LEU A N 1
ATOM 1407 C CA . LEU A 1 182 ? 11.416 32.303 9.179 1.00 34.66 182 LEU A CA 1
ATOM 1408 C C . LEU A 1 182 ? 11.661 31.907 10.646 1.00 34.66 182 LEU A C 1
ATOM 1410 O O . LEU A 1 182 ? 10.967 32.381 11.539 1.00 34.66 182 LEU A O 1
ATOM 1414 N N . THR A 1 183 ? 12.699 31.112 10.926 1.00 34.75 183 THR A N 1
ATOM 1415 C CA . THR A 1 183 ? 13.061 30.676 12.290 1.00 34.75 183 THR A CA 1
ATOM 1416 C C . THR A 1 183 ? 13.805 31.715 13.137 1.00 34.75 183 THR A C 1
ATOM 1418 O O . THR A 1 183 ? 14.061 31.452 14.307 1.00 34.75 183 THR A O 1
ATOM 1421 N N . GLN A 1 184 ? 14.150 32.892 12.598 1.00 32.41 184 GLN A N 1
ATOM 1422 C CA . GLN A 1 184 ? 14.695 33.999 13.404 1.00 32.41 184 GLN A CA 1
ATOM 1423 C C . GLN A 1 184 ? 13.615 34.935 13.974 1.00 32.41 184 GLN A C 1
ATOM 1425 O O . GLN A 1 184 ? 13.941 35.786 14.794 1.00 32.41 184 GLN A O 1
ATOM 1430 N N . ALA A 1 185 ? 12.343 34.778 13.585 1.00 34.19 185 ALA A N 1
ATOM 1431 C CA . ALA A 1 185 ? 11.300 35.749 13.921 1.00 34.19 185 ALA A CA 1
ATOM 1432 C C . ALA A 1 185 ? 10.346 35.336 15.055 1.00 34.19 185 ALA A C 1
ATOM 1434 O O . ALA A 1 185 ? 9.596 36.183 15.529 1.00 34.19 185 ALA A O 1
ATOM 1435 N N . GLN A 1 186 ? 10.336 34.081 15.517 1.00 30.83 186 GLN A N 1
ATOM 1436 C CA . GLN A 1 186 ? 9.403 33.650 16.568 1.00 30.83 186 GLN A CA 1
ATOM 1437 C C . GLN A 1 186 ? 10.061 32.635 17.507 1.00 30.83 186 GLN A C 1
ATOM 1439 O O . GLN A 1 186 ? 10.251 31.470 17.162 1.00 30.83 186 GLN A O 1
ATOM 1444 N N . GLY A 1 187 ? 10.423 33.094 18.707 1.00 35.22 187 GLY A N 1
ATOM 1445 C CA . GLY A 1 187 ? 10.745 32.215 19.826 1.00 35.22 187 GLY A CA 1
ATOM 1446 C C . GLY A 1 187 ? 9.482 31.494 20.291 1.00 35.22 187 GLY A C 1
ATOM 1447 O O . GLY A 1 187 ? 8.455 32.131 20.511 1.00 35.22 187 GLY A O 1
ATOM 1448 N N . CYS A 1 188 ? 9.541 30.170 20.421 1.00 27.09 188 CYS A N 1
ATOM 1449 C CA . CYS A 1 188 ? 8.477 29.397 21.051 1.00 27.09 188 CYS A CA 1
ATOM 1450 C C . CYS A 1 188 ? 9.071 28.248 21.870 1.00 27.09 188 CYS A C 1
ATOM 1452 O O . CYS A 1 188 ? 9.986 27.544 21.432 1.00 27.09 188 CYS A O 1
ATOM 1454 N N . ASP A 1 189 ? 8.562 28.139 23.091 1.00 27.38 189 ASP A N 1
ATOM 1455 C CA . ASP A 1 189 ? 9.052 27.336 24.196 1.00 27.38 189 ASP A CA 1
ATOM 1456 C C . ASP A 1 189 ? 9.008 25.819 23.971 1.00 27.38 189 ASP A C 1
ATOM 1458 O O . ASP A 1 189 ? 8.138 25.254 23.307 1.00 27.38 189 ASP A O 1
ATOM 1462 N N . ARG A 1 190 ? 9.975 25.146 24.604 1.00 26.66 190 ARG A N 1
ATOM 1463 C CA . ARG A 1 190 ? 10.085 23.687 24.708 1.00 26.66 190 ARG A CA 1
ATOM 1464 C C . ARG A 1 190 ? 8.863 23.095 25.416 1.00 26.66 190 ARG A C 1
ATOM 1466 O O . ARG A 1 190 ? 8.735 23.222 26.632 1.00 26.66 190 ARG A O 1
ATOM 1473 N N . LEU A 1 191 ? 8.044 22.343 24.686 1.00 27.34 191 LEU A N 1
ATOM 1474 C CA . LEU A 1 191 ? 7.138 21.361 25.281 1.00 27.34 191 LEU A CA 1
ATOM 1475 C C . LEU A 1 191 ? 7.944 20.112 25.671 1.00 27.34 191 LEU A C 1
ATOM 1477 O O . LEU A 1 191 ? 8.689 19.562 24.861 1.00 27.34 191 LEU A O 1
ATOM 1481 N N . LYS A 1 192 ? 7.841 19.733 26.948 1.00 25.77 192 LYS A N 1
ATOM 1482 C CA . LYS A 1 192 ? 8.542 18.608 27.584 1.00 25.77 192 LYS A CA 1
ATOM 1483 C C . LYS A 1 192 ? 7.976 17.265 27.104 1.00 25.77 192 LYS A C 1
ATOM 1485 O O . LYS A 1 192 ? 6.764 17.126 26.960 1.00 25.77 192 LYS A O 1
ATOM 1490 N N . ASP A 1 193 ? 8.864 16.292 26.914 1.00 27.14 193 ASP A N 1
ATOM 1491 C CA . ASP A 1 193 ? 8.537 14.900 26.594 1.00 27.14 193 ASP A CA 1
ATOM 1492 C C . ASP A 1 193 ? 7.687 14.235 27.701 1.00 27.14 193 ASP A C 1
ATOM 1494 O O . ASP A 1 193 ? 7.903 14.516 28.886 1.00 27.14 193 ASP A O 1
ATOM 1498 N N . PRO A 1 194 ? 6.756 13.321 27.363 1.00 27.27 194 PRO A N 1
ATOM 1499 C CA . PRO A 1 194 ? 6.09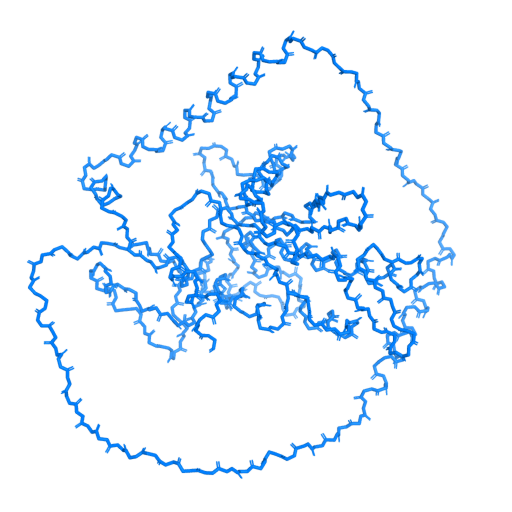5 12.477 28.354 1.00 27.27 194 PRO A CA 1
ATOM 1500 C C . PRO A 1 194 ? 7.061 11.420 28.941 1.00 27.27 194 PRO A C 1
ATOM 1502 O O . PRO A 1 194 ? 8.015 11.015 28.268 1.00 27.27 194 PRO A O 1
ATOM 1505 N N . PRO A 1 195 ? 6.842 10.959 30.191 1.00 27.86 195 PRO A N 1
ATOM 1506 C CA . PRO A 1 195 ? 7.777 10.088 30.897 1.00 27.86 195 PRO A CA 1
ATOM 1507 C C . PRO A 1 195 ? 7.856 8.687 30.280 1.00 27.86 195 PRO A C 1
ATOM 1509 O O . PRO A 1 195 ? 6.889 8.155 29.743 1.00 27.86 195 PRO A O 1
ATOM 1512 N N . SER A 1 196 ? 9.031 8.076 30.415 1.00 27.52 196 SER A N 1
ATOM 1513 C CA . SER A 1 196 ? 9.280 6.678 30.060 1.00 27.52 196 SER A CA 1
ATOM 1514 C C . SER A 1 196 ? 8.722 5.741 31.135 1.00 27.52 196 SER A C 1
ATOM 1516 O O . SER A 1 196 ? 9.179 5.768 32.277 1.00 27.52 196 SER A O 1
ATOM 1518 N N . ASP A 1 197 ? 7.760 4.893 30.773 1.00 28.48 197 ASP A N 1
ATOM 1519 C CA . ASP A 1 197 ? 7.216 3.891 31.691 1.00 28.48 197 ASP A CA 1
ATOM 1520 C C . ASP A 1 197 ? 8.217 2.755 31.936 1.00 28.48 197 ASP A C 1
ATOM 1522 O O . ASP A 1 197 ? 8.562 1.971 31.044 1.00 28.48 197 ASP A O 1
ATOM 1526 N N . ARG A 1 198 ? 8.651 2.648 33.197 1.00 28.36 198 ARG A N 1
ATOM 1527 C CA . ARG A 1 198 ? 9.240 1.442 33.782 1.00 28.36 198 ARG A CA 1
ATOM 1528 C C . ARG A 1 198 ? 8.211 0.765 34.692 1.00 28.36 198 ARG A C 1
ATOM 1530 O O . ARG A 1 198 ? 7.578 1.420 35.505 1.00 28.36 198 ARG A O 1
ATOM 1537 N N . HIS A 1 199 ? 8.186 -0.565 34.595 1.00 29.70 199 HIS A N 1
ATOM 1538 C CA . HIS A 1 199 ? 7.639 -1.553 35.536 1.00 29.70 199 HIS A CA 1
ATOM 1539 C C . HIS A 1 199 ? 6.121 -1.565 35.803 1.00 29.70 199 HIS A C 1
ATOM 1541 O O . HIS A 1 199 ? 5.631 -1.015 36.781 1.00 29.70 199 HIS A O 1
ATOM 1547 N N . LEU A 1 200 ? 5.413 -2.376 35.007 1.00 29.20 200 LEU A N 1
ATOM 1548 C CA . LEU A 1 200 ? 4.143 -3.005 35.386 1.00 29.20 200 LEU A CA 1
ATOM 1549 C C . LEU A 1 200 ? 4.371 -4.497 35.702 1.00 29.20 200 LEU A C 1
ATOM 1551 O O . LEU A 1 200 ? 5.059 -5.206 34.961 1.00 29.20 200 LEU A O 1
ATOM 1555 N N . ASP A 1 201 ? 3.800 -4.913 36.830 1.00 27.62 201 ASP A N 1
ATOM 1556 C CA . ASP A 1 201 ? 3.903 -6.195 37.540 1.00 27.62 201 ASP A CA 1
ATOM 1557 C C . ASP A 1 201 ? 3.707 -7.457 36.659 1.00 27.62 201 ASP A C 1
ATOM 1559 O O . ASP A 1 201 ? 2.805 -7.541 35.819 1.00 27.62 201 ASP A O 1
ATOM 1563 N N . ALA A 1 202 ? 4.572 -8.458 36.859 1.00 30.69 202 ALA A N 1
ATOM 1564 C CA . ALA A 1 202 ? 4.649 -9.702 36.088 1.00 30.69 202 ALA A CA 1
ATOM 1565 C C . ALA A 1 202 ? 3.461 -10.654 36.333 1.00 30.69 202 ALA A C 1
ATOM 1567 O O . ALA A 1 202 ? 3.144 -11.469 35.464 1.00 30.69 202 ALA A O 1
ATOM 1568 N N . SER A 1 203 ? 2.758 -10.512 37.460 1.00 27.98 203 SER A N 1
ATOM 1569 C CA . SER A 1 203 ? 1.609 -11.349 37.833 1.00 27.98 203 SER A CA 1
ATOM 1570 C C . SER A 1 203 ? 0.386 -11.144 36.912 1.00 27.98 203 SER A C 1
ATOM 1572 O O . SER A 1 203 ? -0.292 -12.103 36.536 1.00 27.98 203 SER A O 1
ATOM 1574 N N . LYS A 1 204 ? 0.152 -9.910 36.433 1.00 32.50 204 LYS A N 1
ATOM 1575 C CA . LYS A 1 204 ? -0.959 -9.567 35.518 1.00 32.50 204 LYS A CA 1
ATOM 1576 C C . LYS A 1 204 ? -0.737 -10.035 34.073 1.00 32.50 204 LYS A C 1
ATOM 1578 O O . LYS A 1 204 ? -1.706 -10.296 33.360 1.00 32.50 204 LYS A O 1
ATOM 1583 N N . LYS A 1 205 ? 0.519 -10.205 33.635 1.00 31.91 205 LYS A N 1
ATOM 1584 C CA . LYS A 1 205 ? 0.853 -10.730 32.292 1.00 31.91 205 LYS A CA 1
ATOM 1585 C C . LYS A 1 205 ? 0.442 -12.192 32.113 1.00 31.91 205 LYS A C 1
ATOM 1587 O O . LYS A 1 205 ? 0.064 -12.579 31.009 1.00 31.91 205 LYS A O 1
ATOM 1592 N N . GLN A 1 206 ? 0.505 -12.994 33.175 1.00 30.56 206 GLN A N 1
ATOM 1593 C CA . GLN A 1 206 ? 0.243 -14.430 33.084 1.00 30.56 206 GLN A CA 1
ATOM 1594 C C . GLN A 1 206 ? -1.258 -14.733 33.003 1.00 30.56 206 GLN A C 1
ATOM 1596 O O . GLN A 1 206 ? -1.665 -15.517 32.151 1.00 30.56 206 GLN A O 1
ATOM 1601 N N . SER A 1 207 ? -2.089 -14.026 33.776 1.00 29.23 207 SER A N 1
ATOM 1602 C CA . SER A 1 207 ? -3.551 -14.200 33.741 1.00 29.23 207 SER A CA 1
ATOM 1603 C C . SER A 1 207 ? -4.170 -13.739 32.404 1.00 29.23 207 SER A C 1
ATOM 1605 O O . SER A 1 207 ? -5.021 -14.418 31.832 1.00 29.23 207 SER A O 1
ATOM 1607 N N . MET A 1 208 ? -3.653 -12.646 31.823 1.00 34.41 208 MET A N 1
ATOM 1608 C CA . MET A 1 208 ? -4.100 -12.120 30.521 1.00 34.41 208 MET A CA 1
ATOM 1609 C C . MET A 1 208 ? -3.686 -13.001 29.330 1.00 34.41 208 MET A C 1
ATOM 1611 O O . MET A 1 208 ? -4.455 -13.158 28.382 1.00 34.41 208 MET A O 1
ATOM 1615 N N . ASN A 1 209 ? -2.494 -13.610 29.370 1.00 34.16 209 ASN A N 1
ATOM 1616 C CA . ASN A 1 209 ? -2.050 -14.542 28.326 1.00 34.16 209 ASN A CA 1
ATOM 1617 C C . ASN A 1 209 ? -2.865 -15.843 28.329 1.00 34.16 209 ASN A C 1
ATOM 1619 O O . ASN A 1 209 ? -3.126 -16.400 27.261 1.00 34.16 209 ASN A O 1
ATOM 1623 N N . VAL A 1 210 ? -3.304 -16.309 29.502 1.00 32.03 210 VAL A N 1
ATOM 1624 C CA . VAL A 1 210 ? -4.173 -17.490 29.626 1.00 32.03 210 VAL A CA 1
ATOM 1625 C C . VAL A 1 210 ? -5.570 -17.193 29.069 1.00 32.03 210 VAL A C 1
ATOM 1627 O O . VAL A 1 210 ? -6.091 -17.999 28.300 1.00 32.03 210 VAL A O 1
ATOM 1630 N N . ALA A 1 211 ? -6.135 -16.012 29.349 1.00 36.75 211 ALA A N 1
ATOM 1631 C CA . ALA A 1 211 ? -7.417 -15.581 28.783 1.00 36.75 211 ALA A CA 1
ATOM 1632 C C . ALA A 1 211 ? -7.366 -15.429 27.249 1.00 36.75 211 ALA A C 1
ATOM 1634 O O . ALA A 1 211 ? -8.253 -15.919 26.551 1.00 36.75 211 ALA A O 1
ATOM 1635 N N . PHE A 1 212 ? -6.294 -14.834 26.712 1.00 35.81 212 PHE A N 1
ATOM 1636 C CA . PHE A 1 212 ? -6.092 -14.670 25.266 1.00 35.81 212 PHE A CA 1
ATOM 1637 C C . PHE A 1 212 ? -5.903 -16.014 24.542 1.00 35.81 212 PHE A C 1
ATOM 1639 O O . PHE A 1 212 ? -6.492 -16.244 23.488 1.00 35.81 212 PHE A O 1
ATOM 1646 N N . THR A 1 213 ? -5.142 -16.941 25.133 1.00 40.72 213 THR A N 1
ATOM 1647 C CA . THR A 1 213 ? -4.942 -18.292 24.573 1.00 40.72 213 THR A CA 1
ATOM 1648 C C . THR A 1 213 ? -6.233 -19.115 24.627 1.00 40.72 213 THR A C 1
ATOM 1650 O O . THR A 1 213 ? -6.563 -19.812 23.670 1.00 40.72 213 THR A O 1
ATOM 1653 N N . SER A 1 214 ? -7.004 -18.988 25.713 1.00 32.59 214 SER A N 1
ATOM 1654 C CA . SER A 1 214 ? -8.315 -19.631 25.855 1.00 32.59 214 SER A CA 1
ATOM 1655 C C . SER A 1 214 ? -9.329 -19.105 24.831 1.00 32.59 214 SER A C 1
ATOM 1657 O O . SER A 1 214 ? -10.092 -19.891 24.274 1.00 32.59 214 SER A O 1
ATOM 1659 N N . LEU A 1 215 ? -9.307 -17.803 24.519 1.00 43.47 215 LEU A N 1
ATOM 1660 C CA . LEU A 1 215 ? -10.186 -17.195 23.515 1.00 43.47 215 LEU A CA 1
ATOM 1661 C C . LEU A 1 215 ? -9.832 -17.636 22.084 1.00 43.47 215 LEU A C 1
ATOM 1663 O O . LEU A 1 215 ? -10.728 -17.969 21.310 1.00 43.47 215 LEU A O 1
ATOM 1667 N N . ILE A 1 216 ? -8.536 -17.734 21.755 1.00 42.06 216 ILE A N 1
ATOM 1668 C CA . ILE A 1 216 ? -8.082 -18.299 20.471 1.00 42.06 216 ILE A CA 1
ATOM 1669 C C . ILE A 1 216 ? -8.530 -19.760 20.324 1.00 42.06 216 ILE A C 1
ATOM 1671 O O . ILE A 1 216 ? -9.006 -20.145 19.259 1.00 42.06 216 ILE A O 1
ATOM 1675 N N . ALA A 1 217 ? -8.439 -20.563 21.389 1.00 37.47 217 ALA A N 1
ATOM 1676 C CA . ALA A 1 217 ? -8.902 -21.950 21.367 1.00 37.47 217 ALA A CA 1
ATOM 1677 C C . ALA A 1 217 ? -10.429 -22.059 21.182 1.00 37.47 217 ALA A C 1
ATOM 1679 O O . ALA A 1 217 ? -10.892 -22.915 20.432 1.00 37.47 217 ALA A O 1
ATOM 1680 N N . LYS A 1 218 ? -11.216 -21.169 21.803 1.00 37.41 218 LYS A N 1
ATOM 1681 C CA . LYS A 1 218 ? -12.683 -21.146 21.662 1.00 37.41 218 LYS A CA 1
ATOM 1682 C C . LYS A 1 218 ? -13.138 -20.785 20.245 1.00 37.41 218 LYS A C 1
ATOM 1684 O O . LYS A 1 218 ? -14.029 -21.448 19.725 1.00 37.41 218 LYS A O 1
ATOM 1689 N N . ASN A 1 219 ? -12.494 -19.812 19.598 1.00 39.78 219 ASN A N 1
ATOM 1690 C CA . ASN A 1 219 ? -12.831 -19.415 18.222 1.00 39.78 219 ASN A CA 1
ATOM 1691 C C . ASN A 1 219 ? -12.317 -20.407 17.160 1.00 39.78 219 ASN A C 1
ATOM 1693 O O . ASN A 1 219 ? -12.833 -20.442 16.043 1.00 39.78 219 ASN A O 1
ATOM 1697 N N . ALA A 1 220 ? -11.318 -21.231 17.496 1.00 36.94 220 ALA A N 1
ATOM 1698 C CA . ALA A 1 220 ? -10.849 -22.315 16.632 1.00 36.94 220 ALA A CA 1
ATOM 1699 C C . ALA A 1 220 ? -11.781 -23.544 16.651 1.00 36.94 220 ALA A C 1
ATOM 1701 O O . ALA A 1 220 ? -11.845 -24.265 15.659 1.00 36.94 220 ALA A O 1
ATOM 1702 N N . LEU A 1 221 ? -12.508 -23.779 17.751 1.00 33.25 221 LEU A N 1
ATOM 1703 C CA . LEU A 1 221 ? -13.370 -24.958 17.935 1.00 33.25 221 LEU A CA 1
ATOM 1704 C C . LEU A 1 221 ? -14.806 -24.777 17.410 1.00 33.25 221 LEU A C 1
ATOM 1706 O O . LEU A 1 221 ? -15.503 -25.764 17.193 1.00 33.25 221 LEU A O 1
ATOM 1710 N N . THR A 1 222 ? -15.255 -23.543 17.179 1.00 36.09 222 THR A N 1
ATOM 1711 C CA . THR A 1 222 ? -16.622 -23.237 16.717 1.00 36.09 222 THR A CA 1
ATOM 1712 C C . THR A 1 222 ? -16.789 -23.234 15.193 1.00 36.09 222 THR A C 1
ATOM 1714 O O . THR A 1 222 ? -17.915 -23.183 14.716 1.00 36.09 222 THR A O 1
ATOM 1717 N N . ASN A 1 223 ? -15.704 -23.372 14.419 1.00 36.12 223 ASN A N 1
ATOM 1718 C CA . ASN A 1 223 ? -15.735 -23.339 12.947 1.00 36.12 223 ASN A CA 1
ATOM 1719 C C . ASN A 1 223 ? -15.551 -24.710 12.267 1.00 36.12 223 ASN A C 1
ATOM 1721 O O . ASN A 1 223 ? -15.221 -24.788 11.084 1.00 36.12 223 ASN A O 1
ATOM 1725 N N . THR A 1 224 ? -15.805 -25.808 12.981 1.00 29.45 224 THR A N 1
ATOM 1726 C CA . THR A 1 224 ? -15.897 -27.159 12.401 1.00 29.45 224 THR A CA 1
ATOM 1727 C C . THR A 1 224 ? -17.353 -27.574 12.201 1.00 29.45 224 THR A C 1
ATOM 1729 O O . THR A 1 224 ? -17.874 -28.440 12.894 1.00 29.45 224 THR A O 1
ATOM 1732 N N . SER A 1 225 ? -18.017 -26.968 11.220 1.00 26.80 225 SER A N 1
ATOM 1733 C CA . SER A 1 225 ? -19.123 -27.613 10.505 1.00 26.80 225 SER A CA 1
ATOM 1734 C C . SER A 1 225 ? -19.087 -27.155 9.048 1.00 26.80 225 SER A C 1
ATOM 1736 O O . SER A 1 225 ? -19.390 -26.019 8.702 1.00 26.80 225 SER A O 1
ATOM 1738 N N . MET A 1 226 ? -18.581 -28.044 8.195 1.00 26.77 226 MET A N 1
ATOM 1739 C CA . MET A 1 226 ? -18.570 -27.866 6.750 1.00 26.77 226 MET A CA 1
ATOM 1740 C C . MET A 1 226 ? -19.963 -28.208 6.223 1.00 26.77 226 MET A C 1
ATOM 1742 O O . MET A 1 226 ? -20.303 -29.387 6.137 1.00 26.77 226 MET A O 1
ATOM 1746 N N . GLU A 1 227 ? -20.743 -27.209 5.821 1.00 24.80 227 GLU A N 1
ATOM 1747 C CA . GLU A 1 227 ? -21.844 -27.437 4.887 1.00 24.80 227 GLU A CA 1
ATOM 1748 C C . GLU A 1 227 ? -21.335 -27.255 3.455 1.00 24.80 227 GLU A C 1
ATOM 1750 O O . GLU A 1 227 ? -20.814 -26.211 3.062 1.00 24.80 227 GLU A O 1
ATOM 1755 N N . LYS A 1 228 ? -21.442 -28.335 2.675 1.00 25.42 228 LYS A N 1
ATOM 1756 C CA . LYS A 1 228 ? -21.203 -28.345 1.232 1.00 25.42 228 LYS A CA 1
ATOM 1757 C C . LYS A 1 228 ? -22.358 -27.613 0.550 1.00 25.42 228 LYS A C 1
ATOM 1759 O O . LYS A 1 228 ? -23.456 -28.153 0.491 1.00 25.42 228 LYS A O 1
ATOM 1764 N N . ALA A 1 229 ? -22.098 -26.445 -0.026 1.00 23.73 229 ALA A N 1
ATOM 1765 C CA . ALA A 1 229 ? -23.011 -25.835 -0.986 1.00 23.73 229 ALA A CA 1
ATOM 1766 C C . ALA A 1 229 ? -22.610 -26.251 -2.410 1.00 23.73 229 ALA A C 1
ATOM 1768 O O . ALA A 1 229 ? -21.526 -25.924 -2.895 1.00 23.73 229 ALA A O 1
ATOM 1769 N N . SER A 1 230 ? -23.488 -27.019 -3.051 1.00 22.67 230 SER A N 1
ATOM 1770 C CA . SER A 1 230 ? -23.451 -27.389 -4.465 1.00 22.67 230 SER A CA 1
ATOM 1771 C C . SER A 1 230 ? -23.749 -26.175 -5.347 1.00 22.67 230 SER A C 1
ATOM 1773 O O . SER A 1 230 ? -24.767 -25.513 -5.146 1.00 22.67 230 SER A O 1
ATOM 1775 N N . TYR A 1 231 ? -22.901 -25.907 -6.341 1.00 25.00 231 TYR A N 1
ATOM 1776 C CA . TYR A 1 231 ? -23.167 -24.902 -7.369 1.00 25.00 231 TYR A CA 1
ATOM 1777 C C . TYR A 1 231 ? -23.989 -25.550 -8.489 1.00 25.00 231 TYR A C 1
ATOM 1779 O O . TYR A 1 231 ? -23.562 -26.551 -9.062 1.00 25.00 231 TYR A O 1
ATOM 1787 N N . ALA A 1 232 ? -25.186 -25.022 -8.737 1.00 24.47 232 ALA A N 1
ATOM 1788 C CA . ALA A 1 232 ? -26.086 -25.476 -9.789 1.00 24.47 232 ALA A CA 1
ATOM 1789 C C . ALA A 1 232 ? -25.772 -24.770 -11.119 1.00 24.47 232 ALA A C 1
ATOM 1791 O O . ALA A 1 232 ? -25.552 -23.559 -11.151 1.00 24.47 232 ALA A O 1
ATOM 1792 N N . ASP A 1 233 ? -25.780 -25.557 -12.194 1.00 24.41 233 ASP A N 1
ATOM 1793 C CA . ASP A 1 233 ? -25.699 -25.150 -13.598 1.00 24.41 233 ASP A CA 1
ATOM 1794 C C . ASP A 1 233 ? -26.868 -24.254 -14.029 1.00 24.41 233 ASP A C 1
ATOM 1796 O O . ASP A 1 233 ? -28.015 -24.569 -13.715 1.00 24.41 233 ASP A O 1
ATOM 1800 N N . VAL A 1 234 ? -26.597 -23.245 -14.873 1.00 23.64 234 VAL A N 1
ATOM 1801 C CA . VAL A 1 234 ? -27.532 -22.759 -15.914 1.00 23.64 234 VAL A CA 1
ATOM 1802 C C . VAL A 1 234 ? -26.723 -22.294 -17.155 1.00 23.64 234 VAL A C 1
ATOM 1804 O O . VAL A 1 234 ? -25.643 -21.730 -16.972 1.00 23.64 234 VAL A O 1
ATOM 1807 N N . PRO A 1 235 ? -27.182 -22.543 -18.407 1.00 26.62 235 PRO A N 1
ATOM 1808 C CA . PRO A 1 235 ? -26.310 -22.768 -19.568 1.00 26.62 235 PRO A CA 1
ATOM 1809 C C . PRO A 1 235 ? -26.402 -21.712 -20.700 1.00 26.62 235 PRO A C 1
ATOM 1811 O O . PRO A 1 235 ? -27.160 -20.752 -20.612 1.00 26.62 235 PRO A O 1
ATOM 1814 N N . HIS A 1 236 ? -25.691 -22.032 -21.801 1.00 24.83 236 HIS A N 1
ATOM 1815 C CA . HIS A 1 236 ? -25.798 -21.570 -23.209 1.00 24.83 236 HIS A CA 1
ATOM 1816 C C . HIS A 1 236 ? -24.845 -20.441 -23.642 1.00 24.83 236 HIS A C 1
ATOM 1818 O O . HIS A 1 236 ? -24.964 -19.294 -23.242 1.00 24.83 236 HIS A O 1
ATOM 1824 N N . SER A 1 237 ? -23.737 -20.777 -24.317 1.00 24.86 237 SER A N 1
ATOM 1825 C CA . SER A 1 237 ? -23.582 -21.063 -25.763 1.00 24.86 237 SER A CA 1
ATOM 1826 C C . SER A 1 237 ? -23.671 -19.814 -26.643 1.00 24.86 237 SER A C 1
ATOM 1828 O O . SER A 1 237 ? -24.763 -19.389 -27.008 1.00 24.86 237 SER A O 1
ATOM 1830 N N . VAL A 1 238 ? -22.515 -19.299 -27.072 1.00 23.25 238 VAL A N 1
ATOM 1831 C CA . VAL A 1 238 ? -22.403 -18.518 -28.309 1.00 23.25 238 VAL A CA 1
ATOM 1832 C C . VAL A 1 238 ? -21.175 -19.004 -29.076 1.00 23.25 238 VAL A C 1
ATOM 1834 O O . VAL A 1 238 ? -20.082 -19.158 -28.535 1.00 23.25 238 VAL A O 1
ATOM 1837 N N . SER A 1 239 ? -21.445 -19.334 -30.329 1.00 22.00 239 SER A N 1
ATOM 1838 C CA . SER A 1 239 ? -20.607 -19.936 -31.356 1.00 22.00 239 SER A CA 1
ATOM 1839 C C . SER A 1 239 ? -19.350 -19.143 -31.701 1.00 22.00 239 SER A C 1
ATOM 1841 O O . SER A 1 239 ? -19.359 -17.915 -31.732 1.00 22.00 239 SER A O 1
ATOM 1843 N N . MET A 1 240 ? -18.305 -19.879 -32.082 1.00 23.89 240 MET A N 1
ATOM 1844 C CA . MET A 1 240 ? -17.148 -19.346 -32.789 1.00 23.89 240 MET A CA 1
ATOM 1845 C C . MET A 1 240 ? -17.553 -18.774 -34.149 1.00 23.89 240 MET A C 1
ATOM 1847 O O . MET A 1 240 ? -18.087 -19.493 -34.991 1.00 23.89 240 MET A O 1
ATOM 1851 N N . THR A 1 241 ? -17.204 -17.515 -34.388 1.00 21.84 241 THR A N 1
ATOM 1852 C CA . THR A 1 241 ? -17.015 -16.970 -35.732 1.00 21.84 241 THR A CA 1
ATOM 1853 C C . THR A 1 241 ? -15.629 -16.351 -35.793 1.00 21.84 241 THR A C 1
ATOM 1855 O O . THR A 1 241 ? -15.323 -15.368 -35.122 1.00 21.84 241 THR A O 1
ATOM 1858 N N . THR A 1 242 ? -14.764 -16.988 -36.572 1.00 31.91 242 THR A N 1
ATOM 1859 C CA . THR A 1 242 ? -13.489 -16.445 -37.024 1.00 31.91 242 THR A CA 1
ATOM 1860 C C . THR A 1 242 ? -13.756 -15.252 -37.931 1.00 31.91 242 THR A C 1
ATOM 1862 O O . THR A 1 242 ? -14.150 -15.442 -39.080 1.00 31.91 242 THR A O 1
ATOM 1865 N N . GLU A 1 243 ? -13.499 -14.042 -37.447 1.00 25.47 243 GLU A N 1
ATOM 1866 C CA . GLU A 1 243 ? -13.359 -12.874 -38.310 1.00 25.47 243 GLU A CA 1
ATOM 1867 C C . GLU A 1 243 ? -12.000 -12.219 -38.076 1.00 25.47 243 GLU A C 1
ATOM 1869 O O . GLU A 1 243 ? -11.693 -11.673 -37.017 1.00 25.47 243 GLU A O 1
ATOM 1874 N N . ASN A 1 244 ? -11.166 -12.326 -39.111 1.00 38.56 244 ASN A N 1
ATOM 1875 C CA . ASN A 1 244 ? -10.012 -11.475 -39.336 1.00 38.56 244 ASN A CA 1
ATOM 1876 C C . ASN A 1 244 ? -10.430 -10.010 -39.177 1.00 38.56 244 ASN A C 1
ATOM 1878 O O . ASN A 1 244 ? -11.247 -9.526 -39.959 1.00 38.56 244 ASN A O 1
ATOM 1882 N N . SER A 1 245 ? -9.803 -9.269 -38.265 1.00 27.44 245 SER A N 1
ATOM 1883 C CA . SER A 1 245 ? -9.812 -7.813 -38.372 1.00 27.44 245 SER A CA 1
ATOM 1884 C C . SER A 1 245 ? -8.437 -7.219 -38.067 1.00 27.44 245 SER A C 1
ATOM 1886 O O . SER A 1 245 ? -7.843 -7.431 -37.012 1.00 27.44 245 SER A O 1
ATOM 1888 N N . CYS A 1 246 ? -7.951 -6.520 -39.093 1.00 25.84 246 CYS A N 1
ATOM 1889 C CA . CYS A 1 246 ? -6.967 -5.446 -39.115 1.00 25.84 246 CYS A CA 1
ATOM 1890 C C . CYS A 1 246 ? -5.617 -5.670 -38.413 1.00 25.84 246 CYS A C 1
ATOM 1892 O O . CYS A 1 246 ? -5.354 -5.177 -37.317 1.00 25.84 246 CYS A O 1
ATOM 1894 N N . PHE A 1 247 ? -4.668 -6.223 -39.173 1.00 31.02 247 PHE A N 1
ATOM 1895 C CA . PHE A 1 247 ? -3.286 -5.747 -39.113 1.00 31.02 247 PHE A CA 1
ATOM 1896 C C . PHE A 1 247 ? -3.292 -4.282 -39.583 1.00 31.02 247 PHE A C 1
ATOM 1898 O O . PHE A 1 247 ? -3.236 -3.996 -40.777 1.00 31.02 247 PHE A O 1
ATOM 1905 N N . ALA A 1 248 ? -3.456 -3.339 -38.655 1.00 29.34 248 ALA A N 1
ATOM 1906 C CA . ALA A 1 248 ? -3.259 -1.933 -38.962 1.00 29.34 248 ALA A CA 1
ATOM 1907 C C . ALA A 1 248 ? -1.772 -1.738 -39.275 1.00 29.34 248 ALA A C 1
ATOM 1909 O O . ALA A 1 248 ? -0.916 -1.812 -38.393 1.00 29.34 248 ALA A O 1
ATOM 1910 N N . THR A 1 249 ? -1.457 -1.530 -40.551 1.00 30.36 249 THR A N 1
ATOM 1911 C CA . THR A 1 249 ? -0.158 -1.029 -40.986 1.00 30.36 249 THR A CA 1
ATOM 1912 C C . THR A 1 249 ? 0.047 0.341 -40.342 1.00 30.36 249 THR A C 1
ATOM 1914 O O . THR A 1 249 ? -0.465 1.347 -40.825 1.00 30.36 249 THR A O 1
ATOM 1917 N N . ILE A 1 250 ? 0.758 0.381 -39.213 1.00 35.56 250 ILE A N 1
ATOM 1918 C CA . ILE A 1 250 ? 1.175 1.635 -38.591 1.00 35.56 250 ILE A CA 1
ATOM 1919 C C . ILE A 1 250 ? 2.262 2.225 -39.484 1.00 35.56 250 ILE A C 1
ATOM 1921 O O . ILE A 1 250 ? 3.401 1.761 -39.516 1.00 35.56 250 ILE A O 1
ATOM 1925 N N . THR A 1 251 ? 1.876 3.247 -40.240 1.00 33.44 251 THR A N 1
ATOM 1926 C CA . THR A 1 251 ? 2.779 4.161 -40.930 1.00 33.44 251 THR A CA 1
ATOM 1927 C C . THR A 1 251 ? 3.801 4.722 -39.943 1.00 33.44 251 THR A C 1
ATOM 1929 O O . THR A 1 251 ? 3.432 5.282 -38.911 1.00 33.44 251 THR A O 1
ATOM 1932 N N . SER A 1 252 ? 5.086 4.567 -40.267 1.00 43.28 252 SER A N 1
ATOM 1933 C CA . SER A 1 252 ? 6.235 5.127 -39.552 1.00 43.28 252 SER A CA 1
ATOM 1934 C C . SER A 1 252 ? 6.025 6.597 -39.178 1.00 43.28 252 SER A C 1
ATOM 1936 O O . SER A 1 252 ? 6.059 7.470 -40.041 1.00 43.28 252 SER A O 1
ATOM 1938 N N . GLY A 1 253 ? 5.847 6.880 -37.886 1.00 41.44 253 GLY A N 1
ATOM 1939 C CA . GLY A 1 253 ? 5.713 8.249 -37.394 1.00 41.44 253 GLY A CA 1
ATOM 1940 C C . GLY A 1 253 ? 5.416 8.313 -35.899 1.00 41.44 253 GLY A C 1
ATOM 1941 O O . GLY A 1 253 ? 4.270 8.464 -35.506 1.00 41.44 253 GLY A O 1
ATOM 1942 N N . ASN A 1 254 ? 6.474 8.234 -35.086 1.00 51.75 254 ASN A N 1
ATOM 1943 C CA . ASN A 1 254 ? 6.501 8.432 -33.630 1.00 51.75 254 ASN A CA 1
ATOM 1944 C C . ASN A 1 254 ? 5.868 7.313 -32.769 1.00 51.75 254 ASN A C 1
ATOM 1946 O O . ASN A 1 254 ? 4.772 7.435 -32.226 1.00 51.75 254 ASN A O 1
ATOM 1950 N N . LEU A 1 255 ? 6.608 6.213 -32.579 1.00 60.44 255 LEU A N 1
ATOM 1951 C CA . LEU A 1 255 ? 6.328 5.279 -31.484 1.00 60.44 255 LEU A CA 1
ATOM 1952 C C . LEU A 1 255 ? 6.646 5.986 -30.162 1.00 60.44 255 LEU A C 1
ATOM 1954 O O . LEU A 1 255 ? 7.802 6.008 -29.737 1.00 60.44 255 LEU A O 1
ATOM 1958 N N . ASN A 1 256 ? 5.631 6.579 -29.531 1.00 82.44 256 ASN A N 1
ATOM 1959 C CA . ASN A 1 256 ? 5.782 7.211 -28.223 1.00 82.44 256 ASN A CA 1
ATOM 1960 C C . ASN A 1 256 ? 6.421 6.214 -27.243 1.00 82.44 256 ASN A C 1
ATOM 1962 O O . ASN A 1 256 ? 5.973 5.071 -27.102 1.00 82.44 256 ASN A O 1
ATOM 1966 N N . ASP A 1 257 ? 7.522 6.627 -26.612 1.00 90.31 257 ASP A N 1
ATOM 1967 C CA . ASP A 1 257 ? 8.209 5.803 -25.621 1.00 90.31 257 ASP A CA 1
ATOM 1968 C C . ASP A 1 257 ? 7.341 5.646 -24.364 1.00 90.31 257 ASP A C 1
ATOM 1970 O O . ASP A 1 257 ? 6.445 6.450 -24.108 1.00 90.31 257 ASP A O 1
ATOM 1974 N N . ILE A 1 258 ? 7.614 4.625 -23.554 1.00 92.88 258 ILE A N 1
ATOM 1975 C CA . ILE A 1 258 ? 6.857 4.344 -22.330 1.00 92.88 258 ILE A CA 1
ATOM 1976 C C . ILE A 1 258 ? 7.738 4.389 -21.084 1.00 92.88 258 ILE A C 1
ATOM 1978 O O . ILE A 1 258 ? 8.950 4.132 -21.123 1.00 92.88 258 ILE A O 1
ATOM 1982 N N . HIS A 1 259 ? 7.108 4.666 -19.945 1.00 93.88 259 HIS A N 1
ATOM 1983 C CA . HIS A 1 259 ? 7.634 4.268 -18.645 1.00 93.88 259 HIS A CA 1
ATOM 1984 C C . HIS A 1 259 ? 7.635 2.735 -18.575 1.00 93.88 259 HIS A C 1
ATOM 1986 O O . HIS A 1 259 ? 6.656 2.080 -18.929 1.00 93.88 259 HIS A O 1
ATOM 1992 N N . ARG A 1 260 ? 8.783 2.153 -18.210 1.00 94.31 260 ARG A N 1
ATOM 1993 C CA . ARG A 1 260 ? 9.012 0.699 -18.203 1.00 94.31 260 ARG A CA 1
ATOM 1994 C C . ARG A 1 260 ? 9.097 0.176 -16.783 1.00 94.31 260 ARG A C 1
ATOM 1996 O O . ARG A 1 260 ? 9.580 0.866 -15.885 1.00 94.31 260 ARG A O 1
ATOM 2003 N N . THR A 1 261 ? 8.720 -1.083 -16.600 1.00 94.25 261 THR A N 1
ATOM 2004 C CA . THR A 1 261 ? 8.846 -1.772 -15.316 1.00 94.25 261 THR A CA 1
ATOM 2005 C C . THR A 1 261 ? 10.023 -2.741 -15.310 1.00 94.25 261 THR A C 1
ATOM 2007 O O . THR A 1 261 ? 10.343 -3.385 -16.306 1.00 94.25 261 THR A O 1
ATOM 2010 N N . GLY A 1 262 ? 10.672 -2.875 -14.152 1.00 92.62 262 GLY A N 1
ATOM 2011 C CA . GLY A 1 262 ? 11.633 -3.955 -13.914 1.00 92.62 262 GLY A CA 1
ATOM 2012 C C . GLY A 1 262 ? 10.966 -5.288 -13.560 1.00 92.62 262 GLY A C 1
ATOM 2013 O O . GLY A 1 262 ? 11.648 -6.312 -13.520 1.00 92.62 262 GLY A O 1
ATOM 2014 N N . ALA A 1 263 ? 9.662 -5.278 -13.264 1.00 94.81 263 ALA A N 1
ATOM 2015 C CA . ALA A 1 263 ? 8.897 -6.477 -12.953 1.00 94.81 263 ALA A CA 1
ATOM 2016 C C . ALA A 1 263 ? 8.691 -7.331 -14.214 1.00 94.81 263 ALA A C 1
ATOM 2018 O O . ALA A 1 263 ? 8.470 -6.806 -15.302 1.00 94.81 263 ALA A O 1
ATOM 2019 N N . LYS A 1 264 ? 8.789 -8.648 -14.064 1.00 95.06 264 LYS A N 1
ATOM 2020 C CA . LYS A 1 264 ? 8.731 -9.632 -15.146 1.00 95.06 264 LYS A CA 1
ATOM 2021 C C . LYS A 1 264 ? 7.366 -10.294 -15.185 1.00 95.06 264 LYS A C 1
ATOM 2023 O O . LYS A 1 264 ? 6.743 -10.452 -14.143 1.00 95.06 264 LYS A O 1
ATOM 2028 N N . CYS A 1 265 ? 6.907 -10.665 -16.370 1.00 96.25 265 CYS A N 1
ATOM 2029 C CA . CYS A 1 265 ? 5.658 -11.399 -16.548 1.00 96.25 265 CYS A CA 1
ATOM 2030 C C . CYS A 1 265 ? 5.749 -12.753 -15.826 1.00 96.25 265 CYS A C 1
ATOM 2032 O O . CYS A 1 265 ? 6.809 -13.383 -15.818 1.00 96.25 265 CYS A O 1
ATOM 2034 N N . VAL A 1 266 ? 4.667 -13.180 -15.175 1.00 94.75 266 VAL A N 1
ATOM 2035 C CA . VAL A 1 266 ? 4.619 -14.502 -14.528 1.00 94.75 266 VAL A CA 1
ATOM 2036 C C . VAL A 1 266 ? 4.774 -15.604 -15.593 1.00 94.75 266 VAL A C 1
ATOM 2038 O O . VAL A 1 266 ? 4.267 -15.444 -16.704 1.00 94.75 266 VAL A O 1
ATOM 2041 N N . PRO A 1 267 ? 5.470 -16.722 -15.306 1.00 92.44 267 PRO A N 1
ATOM 2042 C CA . PRO A 1 267 ? 5.512 -17.859 -16.224 1.00 92.44 267 PRO A CA 1
ATOM 2043 C C . PRO A 1 267 ? 4.105 -18.375 -16.563 1.00 92.44 267 PRO A C 1
ATOM 2045 O O . PRO A 1 267 ? 3.305 -18.604 -15.661 1.00 92.44 267 PRO A O 1
ATOM 2048 N N . GLY A 1 268 ? 3.822 -18.573 -17.852 1.00 92.81 268 GLY A N 1
ATOM 2049 C CA . GLY A 1 268 ? 2.504 -18.990 -18.355 1.00 92.81 268 GLY A CA 1
ATOM 2050 C C . GLY A 1 268 ? 1.630 -17.841 -18.871 1.00 92.81 268 GLY A C 1
ATOM 2051 O O . GLY A 1 268 ? 0.758 -18.084 -19.697 1.00 92.81 268 GLY A O 1
ATOM 2052 N N . GLU A 1 269 ? 1.906 -16.600 -18.466 1.00 93.12 269 GLU A N 1
ATOM 2053 C CA . GLU A 1 269 ? 1.266 -15.402 -19.028 1.00 93.12 269 GLU A CA 1
ATOM 2054 C C . GLU A 1 269 ? 1.899 -15.003 -20.374 1.00 93.12 269 GLU A C 1
ATOM 2056 O O . GLU A 1 269 ? 3.053 -15.373 -20.647 1.00 93.12 269 GLU A O 1
ATOM 2061 N N . PRO A 1 270 ? 1.217 -14.183 -21.199 1.00 95.88 270 PRO A N 1
ATOM 2062 C CA . PRO A 1 270 ? 1.856 -13.484 -22.309 1.00 95.88 270 PRO A CA 1
ATOM 2063 C C . PRO A 1 270 ? 3.120 -12.747 -21.847 1.00 95.88 270 PRO A C 1
ATOM 2065 O O . PRO A 1 270 ? 3.119 -12.054 -20.831 1.00 95.88 270 PRO A O 1
ATOM 2068 N N . GLN A 1 271 ? 4.220 -12.916 -22.577 1.00 97.00 271 GLN A N 1
ATOM 2069 C CA . GLN A 1 271 ? 5.504 -12.310 -22.223 1.00 97.00 271 GLN A CA 1
ATOM 2070 C C . GLN A 1 271 ? 5.700 -10.972 -22.933 1.00 97.00 271 GLN A C 1
ATOM 2072 O O . GLN A 1 271 ? 5.164 -10.743 -24.016 1.00 97.00 271 GLN A O 1
ATOM 2077 N N . ASP A 1 272 ? 6.508 -10.099 -22.328 1.00 96.75 272 ASP A N 1
ATOM 2078 C CA . ASP A 1 272 ? 6.883 -8.824 -22.935 1.00 96.75 272 ASP A CA 1
ATOM 2079 C C . ASP A 1 272 ? 7.583 -9.075 -24.283 1.00 96.75 272 ASP A C 1
ATOM 2081 O O . ASP A 1 272 ? 8.607 -9.763 -24.306 1.00 96.75 272 ASP A O 1
ATOM 2085 N N . PRO A 1 273 ? 7.084 -8.518 -25.400 1.00 95.94 273 PRO A N 1
ATOM 2086 C CA . PRO A 1 273 ? 7.683 -8.731 -26.718 1.00 95.94 273 PRO A CA 1
ATOM 2087 C C . PRO A 1 273 ? 8.960 -7.896 -26.924 1.00 95.94 273 PRO A C 1
ATOM 2089 O O . PRO A 1 273 ? 9.690 -8.123 -27.884 1.00 95.94 273 PRO A O 1
ATOM 2092 N N . LEU A 1 274 ? 9.247 -6.939 -26.027 1.00 95.00 274 LEU A N 1
ATOM 2093 C CA . LEU A 1 274 ? 10.456 -6.102 -26.018 1.00 95.00 274 LEU A CA 1
ATOM 2094 C C . LEU A 1 274 ? 10.648 -5.254 -27.289 1.00 95.00 274 LEU A C 1
ATOM 2096 O O . LEU A 1 274 ? 11.767 -4.852 -27.612 1.00 95.00 274 LEU A O 1
ATOM 2100 N N . LEU A 1 275 ? 9.555 -4.954 -27.994 1.00 94.38 275 LEU A N 1
ATOM 2101 C CA . LEU A 1 275 ? 9.554 -4.087 -29.172 1.00 94.38 275 LEU A CA 1
ATOM 2102 C C . LEU A 1 275 ? 9.695 -2.606 -28.779 1.00 94.38 275 LEU A C 1
ATOM 2104 O O . LEU A 1 275 ? 9.693 -2.236 -27.607 1.00 94.38 275 LEU A O 1
ATOM 2108 N N . ALA A 1 276 ? 9.840 -1.726 -29.767 1.00 91.81 276 ALA A N 1
ATOM 2109 C CA . ALA A 1 276 ? 9.997 -0.297 -29.518 1.00 91.81 276 ALA A CA 1
ATOM 2110 C C . ALA A 1 276 ? 8.709 0.371 -28.989 1.00 91.81 276 ALA A C 1
ATOM 2112 O O . ALA A 1 276 ? 7.592 0.023 -29.378 1.00 91.81 276 ALA A O 1
ATOM 2113 N N . GLY A 1 277 ? 8.891 1.386 -28.137 1.00 91.12 277 GLY A N 1
ATOM 2114 C CA . GLY A 1 277 ? 7.825 2.254 -27.631 1.00 91.12 277 GLY A CA 1
ATOM 2115 C C . GLY A 1 277 ? 6.722 1.518 -26.869 1.00 91.12 277 GLY A C 1
ATOM 2116 O O . GLY A 1 277 ? 6.997 0.647 -26.043 1.00 91.12 277 GLY A O 1
ATOM 2117 N N . VAL A 1 278 ? 5.470 1.878 -27.159 1.00 89.94 278 VAL A N 1
ATOM 2118 C CA . VAL A 1 278 ? 4.255 1.296 -26.554 1.00 89.94 278 VAL A CA 1
ATOM 2119 C C . VAL A 1 278 ? 4.149 -0.221 -26.678 1.00 89.94 278 VAL A C 1
ATOM 2121 O O . VAL A 1 278 ? 3.529 -0.853 -25.831 1.00 89.94 278 VAL A O 1
ATOM 2124 N N . ASN A 1 279 ? 4.815 -0.814 -27.668 1.00 92.25 279 ASN A N 1
ATOM 2125 C CA . ASN A 1 279 ? 4.798 -2.252 -27.897 1.00 92.25 279 ASN A CA 1
ATOM 2126 C C . ASN A 1 279 ? 5.843 -3.004 -27.059 1.00 92.25 279 ASN A C 1
ATOM 2128 O O . ASN A 1 279 ? 6.033 -4.188 -27.286 1.00 92.25 279 ASN A O 1
ATOM 2132 N N . TYR A 1 280 ? 6.566 -2.362 -26.132 1.00 95.81 280 TYR A N 1
ATOM 2133 C CA . TYR A 1 280 ? 7.617 -3.032 -25.353 1.00 95.81 280 TYR A CA 1
ATOM 2134 C C . TYR A 1 280 ? 7.062 -4.025 -24.325 1.00 95.81 280 TYR A C 1
ATOM 2136 O O . TYR A 1 280 ? 7.606 -5.119 -24.166 1.00 95.81 280 TYR A O 1
ATOM 2144 N N . HIS A 1 281 ? 6.005 -3.628 -23.610 1.00 96.88 281 HIS A N 1
ATOM 2145 C CA . HIS A 1 281 ? 5.403 -4.411 -22.536 1.00 96.88 281 HIS A CA 1
ATOM 2146 C C . HIS A 1 281 ? 3.998 -4.879 -22.909 1.00 96.88 281 HIS A C 1
ATOM 2148 O O . HIS A 1 281 ? 3.224 -4.110 -23.474 1.00 96.88 281 HIS A O 1
ATOM 2154 N N . VAL A 1 282 ? 3.628 -6.086 -22.480 1.00 96.12 282 VAL A N 1
ATOM 2155 C CA . VAL A 1 282 ? 2.208 -6.459 -22.375 1.00 96.12 282 VAL A CA 1
ATOM 2156 C C . VAL A 1 282 ? 1.640 -5.847 -21.092 1.00 96.12 282 VAL A C 1
ATOM 2158 O O . VAL A 1 282 ? 2.306 -5.851 -20.055 1.00 96.12 282 VAL A O 1
ATOM 2161 N N . THR A 1 283 ? 0.428 -5.301 -21.122 1.00 96.75 283 THR A N 1
ATOM 2162 C CA . THR A 1 283 ? -0.254 -4.745 -19.938 1.00 96.75 283 THR A CA 1
ATOM 2163 C C . THR A 1 283 ? -1.402 -5.643 -19.485 1.00 96.75 283 THR A C 1
ATOM 2165 O O . THR A 1 283 ? -1.812 -6.551 -20.200 1.00 96.75 283 THR A O 1
ATOM 2168 N N . GLY A 1 284 ? -1.897 -5.436 -18.264 1.00 96.69 284 GLY A N 1
ATOM 2169 C CA . GLY A 1 284 ? -3.036 -6.184 -17.720 1.00 96.69 284 GLY A CA 1
ATOM 2170 C C . GLY A 1 284 ? -2.697 -7.568 -17.155 1.00 96.69 284 GLY A C 1
ATOM 2171 O O . GLY A 1 284 ? -3.574 -8.224 -16.613 1.00 96.69 284 GLY A O 1
ATOM 2172 N N . ILE A 1 285 ? -1.431 -7.985 -17.191 1.00 96.31 285 ILE A N 1
ATOM 2173 C CA . ILE A 1 285 ? -0.982 -9.315 -16.745 1.00 96.31 285 ILE A CA 1
ATOM 2174 C C . ILE A 1 285 ? -0.276 -9.282 -15.384 1.00 96.31 285 ILE A C 1
ATOM 2176 O O . ILE A 1 285 ? 0.257 -8.248 -14.961 1.00 96.31 285 ILE A O 1
ATOM 2180 N N . LEU A 1 286 ? -0.236 -10.430 -14.704 1.00 96.81 286 LEU A N 1
ATOM 2181 C CA . LEU A 1 286 ? 0.462 -10.594 -13.428 1.00 96.81 286 LEU A CA 1
ATOM 2182 C C . LEU A 1 286 ? 1.985 -10.555 -13.601 1.00 96.81 286 LEU A C 1
ATOM 2184 O O . LEU A 1 286 ? 2.543 -11.071 -14.574 1.00 96.81 286 LEU A O 1
ATOM 2188 N N . ARG A 1 287 ? 2.683 -9.964 -12.622 1.00 97.12 287 ARG A N 1
ATOM 2189 C CA . ARG A 1 287 ? 4.136 -9.774 -12.671 1.00 97.12 287 ARG A CA 1
ATOM 2190 C C . ARG A 1 287 ? 4.853 -10.124 -11.367 1.00 97.12 287 ARG A C 1
ATOM 2192 O O . ARG A 1 287 ? 4.390 -9.839 -10.266 1.00 97.12 287 ARG A O 1
ATOM 2199 N N . THR A 1 288 ? 6.064 -10.654 -11.478 1.00 96.00 288 THR A N 1
ATOM 2200 C CA . THR A 1 288 ? 7.007 -10.843 -10.369 1.00 96.00 288 THR A CA 1
ATOM 2201 C C . THR A 1 288 ? 8.060 -9.744 -10.354 1.00 96.00 288 THR A C 1
ATOM 2203 O O . THR A 1 288 ? 8.401 -9.133 -11.365 1.00 96.00 288 THR A O 1
ATOM 2206 N N . LYS A 1 289 ? 8.595 -9.441 -9.176 1.00 94.56 289 LYS A N 1
ATOM 2207 C CA . LYS A 1 289 ? 9.729 -8.526 -9.038 1.00 94.56 289 LYS A CA 1
ATOM 2208 C C . LYS A 1 289 ? 10.996 -9.180 -9.615 1.00 94.56 289 LYS A C 1
ATOM 2210 O O . LYS A 1 289 ? 11.089 -10.399 -9.651 1.00 94.56 289 LYS A O 1
ATOM 2215 N N . PRO A 1 290 ? 12.008 -8.405 -10.030 1.00 84.31 290 PRO A N 1
ATOM 2216 C CA . PRO A 1 290 ? 13.226 -8.982 -10.604 1.00 84.31 290 PRO A CA 1
ATOM 2217 C C . PRO A 1 290 ? 14.142 -9.683 -9.576 1.00 84.31 290 PRO A C 1
ATOM 2219 O O . PRO A 1 290 ? 14.972 -10.491 -9.969 1.00 84.31 290 PRO A O 1
ATOM 2222 N N . GLY A 1 291 ? 14.010 -9.408 -8.269 1.00 73.88 291 GLY A N 1
ATOM 2223 C CA . GLY A 1 291 ? 14.913 -9.938 -7.231 1.00 73.88 291 GLY A CA 1
ATOM 2224 C C . GLY A 1 291 ? 16.249 -9.182 -7.112 1.00 73.88 291 GLY A C 1
ATOM 2225 O O . GLY A 1 291 ? 16.497 -8.196 -7.810 1.00 73.88 291 GLY A O 1
ATOM 2226 N N . ARG A 1 292 ? 17.113 -9.606 -6.176 1.00 68.44 292 ARG A N 1
ATOM 2227 C CA . ARG A 1 292 ? 18.507 -9.130 -6.041 1.00 68.44 292 ARG A CA 1
ATOM 2228 C C . ARG A 1 292 ? 19.452 -10.317 -6.215 1.00 68.44 292 ARG A C 1
ATOM 2230 O O . ARG A 1 292 ? 19.704 -11.032 -5.246 1.00 68.44 292 ARG A O 1
ATOM 2237 N N . GLY A 1 293 ? 20.002 -10.463 -7.417 1.00 79.50 293 GLY A N 1
ATOM 2238 C CA . GLY A 1 293 ? 20.723 -11.672 -7.810 1.00 79.50 293 GLY A CA 1
ATOM 2239 C C . GLY A 1 293 ? 19.711 -12.687 -8.314 1.00 79.50 293 GLY A C 1
ATOM 2240 O O . GLY A 1 293 ? 19.149 -12.485 -9.386 1.00 79.50 293 GLY A O 1
ATOM 2241 N N . ASP A 1 294 ? 19.436 -13.708 -7.509 1.00 84.38 294 ASP A N 1
ATOM 2242 C CA . ASP A 1 294 ? 18.473 -14.746 -7.868 1.00 84.38 294 ASP A CA 1
ATOM 2243 C C . ASP A 1 294 ? 17.049 -14.183 -8.030 1.00 84.38 294 ASP A C 1
ATOM 2245 O O . ASP A 1 294 ? 16.655 -13.274 -7.274 1.00 84.38 294 ASP A O 1
ATOM 2249 N N . PRO A 1 295 ? 16.252 -14.748 -8.958 1.00 87.75 295 PRO A N 1
ATOM 2250 C CA . PRO A 1 295 ? 14.842 -14.420 -9.097 1.00 87.75 295 PRO A CA 1
ATOM 2251 C C . PRO A 1 295 ? 14.095 -14.536 -7.766 1.00 87.75 295 PRO A C 1
ATOM 2253 O O . PRO A 1 295 ? 14.385 -15.380 -6.916 1.00 87.75 295 PRO A O 1
ATOM 2256 N N . THR A 1 296 ? 13.117 -13.659 -7.567 1.00 91.88 296 THR A N 1
ATOM 2257 C CA . THR A 1 296 ? 12.231 -13.685 -6.397 1.00 91.88 296 THR A CA 1
ATOM 2258 C C . THR A 1 296 ? 10.883 -14.293 -6.771 1.00 91.88 296 THR A C 1
ATOM 2260 O O . THR A 1 296 ? 10.415 -14.146 -7.895 1.00 91.88 296 THR A O 1
ATOM 2263 N N . LEU A 1 297 ? 10.209 -14.892 -5.790 1.00 91.81 297 LEU A N 1
ATOM 2264 C CA . LEU A 1 297 ? 8.804 -15.299 -5.910 1.00 91.81 297 LEU A CA 1
ATOM 2265 C C . LEU A 1 297 ? 7.833 -14.163 -5.533 1.00 91.81 297 LEU A C 1
ATOM 2267 O O . LEU A 1 297 ? 6.622 -14.350 -5.457 1.00 91.81 297 LEU A O 1
ATOM 2271 N N . SER A 1 298 ? 8.351 -12.969 -5.227 1.00 95.69 298 SER A N 1
ATOM 2272 C CA . SER A 1 298 ? 7.524 -11.832 -4.829 1.00 95.69 298 SER A CA 1
ATOM 2273 C C . SER A 1 298 ? 6.826 -11.196 -6.028 1.00 95.69 298 SER A C 1
ATOM 2275 O O . SER A 1 298 ? 7.483 -10.633 -6.898 1.00 95.69 298 SER A O 1
ATOM 2277 N N . MET A 1 299 ? 5.493 -11.182 -6.001 1.00 97.56 299 MET A N 1
ATOM 2278 C CA . MET A 1 299 ? 4.666 -10.426 -6.950 1.00 97.56 299 MET A CA 1
ATOM 2279 C C . MET A 1 299 ? 4.956 -8.916 -6.915 1.00 97.56 299 MET A C 1
ATOM 2281 O O . MET A 1 299 ? 5.456 -8.384 -5.911 1.00 97.56 299 MET A O 1
ATOM 2285 N N . SER A 1 300 ? 4.612 -8.224 -7.998 1.00 97.75 300 SER A N 1
ATOM 2286 C CA . SER A 1 300 ? 4.734 -6.773 -8.133 1.00 97.75 300 SER A CA 1
ATOM 2287 C C . SER A 1 300 ? 3.868 -6.023 -7.108 1.00 97.75 300 SER A C 1
ATOM 2289 O O . SER A 1 300 ? 2.939 -6.585 -6.520 1.00 97.75 300 SER A O 1
ATOM 2291 N N . CYS A 1 301 ? 4.186 -4.751 -6.834 1.00 98.25 301 CYS A N 1
ATOM 2292 C CA . CYS A 1 301 ? 3.371 -3.961 -5.905 1.00 98.25 301 CYS A CA 1
ATOM 2293 C C . CYS A 1 301 ? 1.969 -3.718 -6.477 1.00 98.25 301 CYS A C 1
ATOM 2295 O O . CYS A 1 301 ? 1.014 -3.799 -5.713 1.00 98.25 301 CYS A O 1
ATOM 2297 N N . SER A 1 302 ? 1.834 -3.507 -7.793 1.00 98.38 302 SER A N 1
ATOM 2298 C CA . SER A 1 302 ? 0.529 -3.400 -8.458 1.00 98.38 302 SER A CA 1
ATOM 2299 C C . SER A 1 302 ? -0.348 -4.629 -8.198 1.00 98.38 302 SER A C 1
ATOM 2301 O O . SER A 1 302 ? -1.478 -4.480 -7.748 1.00 98.38 302 SER A O 1
ATOM 2303 N N . ASP A 1 303 ? 0.180 -5.845 -8.390 1.00 98.44 303 ASP A N 1
ATOM 2304 C CA . ASP A 1 303 ? -0.593 -7.084 -8.179 1.00 98.44 303 ASP A CA 1
ATOM 2305 C C . ASP A 1 303 ? -0.929 -7.308 -6.697 1.00 98.44 303 ASP A C 1
ATOM 2307 O O . ASP A 1 303 ? -1.988 -7.824 -6.343 1.00 98.44 303 ASP A O 1
ATOM 2311 N N . LYS A 1 304 ? -0.029 -6.906 -5.791 1.00 98.56 304 LYS A N 1
ATOM 2312 C CA . LYS A 1 304 ? -0.277 -7.002 -4.347 1.00 98.56 304 LYS A CA 1
ATOM 2313 C C . LYS A 1 304 ? -1.354 -6.029 -3.890 1.00 98.56 304 LYS A C 1
ATOM 2315 O O . LYS A 1 304 ? -2.175 -6.415 -3.069 1.00 98.56 304 LYS A O 1
ATOM 2320 N N . ILE A 1 305 ? -1.361 -4.807 -4.412 1.00 98.62 305 ILE A N 1
ATOM 2321 C CA . ILE A 1 305 ? -2.393 -3.816 -4.102 1.00 98.62 305 ILE A CA 1
ATOM 2322 C C . ILE A 1 305 ? -3.736 -4.244 -4.704 1.00 98.62 305 ILE A C 1
ATOM 2324 O O . ILE A 1 305 ? -4.728 -4.200 -3.986 1.00 98.62 305 ILE A O 1
ATOM 2328 N N . LEU A 1 306 ? -3.761 -4.763 -5.939 1.00 98.50 306 LEU A N 1
ATOM 2329 C CA . LEU A 1 306 ? -4.951 -5.389 -6.533 1.00 98.50 306 LEU A CA 1
ATOM 2330 C C . LEU A 1 306 ? -5.539 -6.458 -5.600 1.00 98.50 306 LEU A C 1
ATOM 2332 O O . LEU A 1 306 ? -6.712 -6.411 -5.241 1.00 98.50 306 LEU A O 1
ATOM 2336 N N . LYS A 1 307 ? -4.692 -7.366 -5.097 1.00 98.50 307 LYS A N 1
ATOM 2337 C CA . LYS A 1 307 ? -5.100 -8.367 -4.102 1.00 98.50 307 LYS A CA 1
ATOM 2338 C C . LYS A 1 307 ? -5.688 -7.740 -2.831 1.00 98.50 307 LYS A C 1
ATOM 2340 O O . LYS A 1 307 ? -6.628 -8.296 -2.270 1.00 98.50 307 LYS A O 1
ATOM 2345 N N . TRP A 1 308 ? -5.138 -6.627 -2.341 1.00 98.56 308 TRP A N 1
ATOM 2346 C CA . TRP A 1 308 ? -5.664 -5.940 -1.152 1.00 98.56 308 TRP A CA 1
ATOM 2347 C C . TRP A 1 308 ? -6.998 -5.243 -1.424 1.00 98.56 308 TRP A C 1
ATOM 2349 O O . TRP A 1 308 ? -7.825 -5.184 -0.521 1.00 98.56 308 TRP A O 1
ATOM 2359 N N . ASN A 1 309 ? -7.226 -4.763 -2.647 1.00 97.75 309 ASN A N 1
ATOM 2360 C CA . ASN A 1 309 ? -8.503 -4.179 -3.055 1.00 97.75 309 ASN A CA 1
ATOM 2361 C C . ASN A 1 309 ? -9.624 -5.226 -3.145 1.00 97.75 309 ASN A C 1
ATOM 2363 O O . ASN A 1 309 ? -10.784 -4.872 -2.986 1.00 97.75 309 ASN A O 1
ATOM 2367 N N . ILE A 1 310 ? -9.288 -6.507 -3.329 1.00 97.50 310 ILE A N 1
ATOM 2368 C CA . ILE A 1 310 ? -10.264 -7.609 -3.359 1.00 97.50 310 ILE A CA 1
ATOM 2369 C C . ILE A 1 310 ? -10.455 -8.217 -1.960 1.00 97.50 310 ILE A C 1
ATOM 2371 O O . ILE A 1 310 ? -11.563 -8.265 -1.431 1.00 97.50 310 ILE A O 1
ATOM 2375 N N . LEU A 1 311 ? -9.366 -8.665 -1.328 1.00 98.19 311 LEU A N 1
ATOM 2376 C CA . LEU A 1 311 ? -9.410 -9.459 -0.088 1.00 98.19 311 LEU A CA 1
ATOM 2377 C C . LEU A 1 311 ? -9.290 -8.622 1.196 1.00 98.19 311 LEU A C 1
ATOM 2379 O O . LEU A 1 311 ? -9.359 -9.161 2.304 1.00 98.19 311 LEU A O 1
ATOM 2383 N N . GLY A 1 312 ? -9.043 -7.322 1.058 1.00 98.50 312 GLY A N 1
ATOM 2384 C CA . GLY A 1 312 ? -8.701 -6.424 2.151 1.00 98.50 312 GLY A CA 1
ATOM 2385 C C . GLY A 1 312 ? -7.210 -6.431 2.511 1.00 98.50 312 GLY A C 1
ATOM 2386 O O . GLY A 1 312 ? -6.445 -7.374 2.262 1.00 98.50 312 GLY A O 1
ATOM 2387 N N . ILE A 1 313 ? -6.763 -5.334 3.118 1.00 98.56 313 ILE A N 1
ATOM 2388 C CA . ILE A 1 313 ? -5.357 -5.084 3.442 1.00 98.56 313 ILE A CA 1
ATOM 2389 C C . ILE A 1 313 ? -4.882 -5.850 4.695 1.00 98.56 313 ILE A C 1
ATOM 2391 O O . ILE A 1 313 ? -3.678 -6.073 4.855 1.00 98.56 313 ILE A O 1
ATOM 2395 N N . GLN A 1 314 ? -5.790 -6.336 5.545 1.00 98.56 314 GLN A N 1
ATOM 2396 C CA . GLN A 1 314 ? -5.506 -7.010 6.823 1.00 98.56 314 GLN A CA 1
ATOM 2397 C C . GLN A 1 314 ? -4.749 -8.343 6.671 1.00 98.56 314 GLN A C 1
ATOM 2399 O O . GLN A 1 314 ? -3.843 -8.647 7.446 1.00 98.56 314 GLN A O 1
ATOM 2404 N N . GLY A 1 315 ? -5.041 -9.109 5.614 1.00 98.25 315 GLY A N 1
ATOM 2405 C CA . GLY A 1 315 ? -4.516 -10.466 5.417 1.00 98.25 315 GLY A CA 1
ATOM 2406 C C . GLY A 1 315 ? -5.214 -11.547 6.259 1.00 98.25 315 GLY A C 1
ATOM 2407 O O . GLY A 1 315 ? -5.947 -11.253 7.195 1.00 98.25 315 GLY A O 1
ATOM 2408 N N . ALA A 1 316 ? -4.959 -12.813 5.919 1.00 98.25 316 ALA A N 1
ATOM 2409 C CA . ALA A 1 316 ? -5.753 -13.959 6.382 1.00 98.25 316 ALA A CA 1
ATOM 2410 C C . ALA A 1 316 ? -5.794 -14.160 7.909 1.00 98.25 316 ALA A C 1
ATOM 2412 O O . ALA A 1 316 ? -6.843 -14.432 8.470 1.00 98.25 316 ALA A O 1
ATOM 2413 N N . LEU A 1 317 ? -4.671 -14.002 8.616 1.00 98.25 317 LEU A N 1
ATOM 2414 C CA . LEU A 1 317 ? -4.667 -14.241 10.067 1.00 98.25 317 LEU A CA 1
ATOM 2415 C C . LEU A 1 317 ? -5.542 -13.235 10.828 1.00 98.25 317 LEU A C 1
ATOM 2417 O O . LEU A 1 317 ? -6.245 -13.614 11.758 1.00 98.25 317 LEU A O 1
ATOM 2421 N N . LEU A 1 318 ?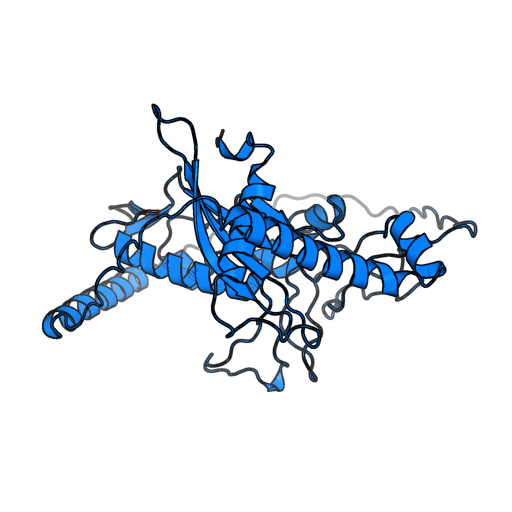 -5.533 -11.965 10.411 1.00 98.00 318 LEU A N 1
ATOM 2422 C CA . LEU A 1 318 ? -6.370 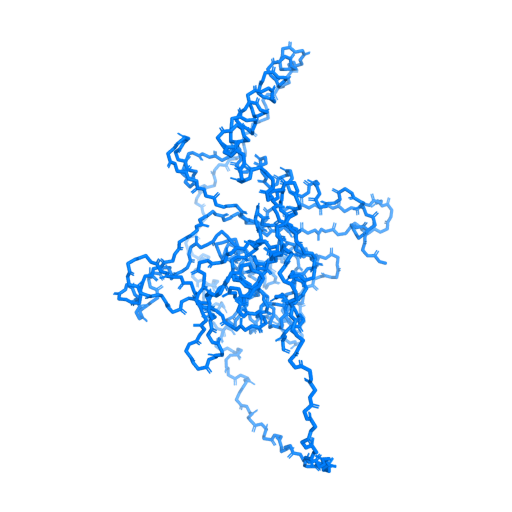-10.938 11.029 1.00 98.00 318 LEU A CA 1
ATOM 2423 C C . LEU A 1 318 ? -7.848 -11.091 10.671 1.00 98.00 318 LEU A C 1
ATOM 2425 O O . LEU A 1 318 ? -8.685 -10.686 11.470 1.00 98.00 318 LEU A O 1
ATOM 2429 N N . SER A 1 319 ? -8.193 -11.665 9.511 1.00 97.94 319 SER A N 1
ATOM 2430 C CA . SER A 1 319 ? -9.603 -11.785 9.113 1.00 97.94 319 SER A CA 1
ATOM 2431 C C . SER A 1 319 ? -10.421 -12.687 10.033 1.00 97.94 319 SER A C 1
ATOM 2433 O O . SER A 1 319 ? -11.629 -12.532 10.077 1.00 97.94 319 SER A O 1
ATOM 2435 N N . HIS A 1 320 ? -9.790 -13.567 10.816 1.00 97.62 320 HIS A N 1
ATOM 2436 C CA . HIS A 1 320 ? -10.492 -14.369 11.826 1.00 97.62 320 HIS A CA 1
ATOM 2437 C C . HIS A 1 320 ? -11.039 -13.551 13.007 1.00 97.62 320 HIS A C 1
ATOM 2439 O O . HIS A 1 320 ? -11.878 -14.053 13.744 1.00 97.62 320 HIS A O 1
ATOM 2445 N N . PHE A 1 321 ? -10.560 -12.319 13.205 1.00 97.88 321 PHE A N 1
ATOM 2446 C CA . PHE A 1 321 ? -10.983 -11.444 14.306 1.00 97.88 321 PHE A CA 1
ATOM 2447 C C . PHE A 1 321 ? -11.863 -10.287 13.838 1.00 97.88 321 PHE A C 1
ATOM 2449 O O . PHE A 1 321 ? -12.302 -9.482 14.653 1.00 97.88 321 PHE A O 1
ATOM 2456 N N . LEU A 1 322 ? -12.072 -10.147 12.530 1.00 98.25 322 LEU A N 1
ATOM 2457 C CA . LEU A 1 322 ? -12.719 -8.982 11.944 1.00 98.25 322 LEU A CA 1
ATOM 2458 C C . LEU A 1 322 ? -14.068 -9.380 11.358 1.00 98.25 322 LEU A C 1
ATOM 2460 O O . LEU A 1 322 ? -14.167 -10.380 10.655 1.00 98.25 322 LEU A O 1
ATOM 2464 N N . ALA A 1 323 ? -15.088 -8.557 11.592 1.00 97.62 323 ALA A N 1
ATOM 2465 C CA . ALA A 1 323 ? -16.425 -8.772 11.037 1.00 97.62 323 ALA A CA 1
ATOM 2466 C C . ALA A 1 323 ? -16.456 -8.650 9.500 1.00 97.62 323 ALA A C 1
ATOM 2468 O O . ALA A 1 323 ? -17.388 -9.113 8.851 1.00 97.62 323 ALA A O 1
ATOM 2469 N N . GLY A 1 324 ? -15.434 -8.027 8.907 1.00 97.19 324 GLY A N 1
ATOM 2470 C CA . GLY A 1 324 ? -15.265 -7.931 7.464 1.00 97.19 324 GLY A CA 1
ATOM 2471 C C . GLY A 1 324 ? -13.865 -7.456 7.066 1.00 97.19 324 GLY A C 1
ATOM 2472 O O . GLY A 1 324 ? -13.063 -7.076 7.929 1.00 97.19 324 GLY A O 1
ATOM 2473 N N . PRO A 1 325 ? -13.542 -7.476 5.761 1.00 98.12 325 PRO A N 1
ATOM 2474 C CA . PRO A 1 325 ? -12.259 -7.000 5.265 1.00 98.12 325 PRO A CA 1
ATOM 2475 C C . PRO A 1 325 ? -12.074 -5.499 5.510 1.00 98.12 325 PRO A C 1
ATOM 2477 O O . PRO A 1 325 ? -13.021 -4.717 5.450 1.00 98.12 325 PRO A O 1
ATOM 2480 N N . VAL A 1 326 ? -10.827 -5.084 5.740 1.00 98.44 326 VAL A N 1
ATOM 2481 C CA . VAL A 1 326 ? -10.473 -3.663 5.832 1.00 98.44 326 VAL A CA 1
ATOM 2482 C C . VAL A 1 326 ? -9.915 -3.228 4.486 1.00 98.44 326 VAL A C 1
ATOM 2484 O O . VAL A 1 326 ? -8.899 -3.762 4.041 1.00 98.44 326 VAL A O 1
ATOM 2487 N N . TYR A 1 327 ? -10.557 -2.253 3.848 1.00 98.50 327 TYR A N 1
ATOM 2488 C CA . TYR A 1 327 ? -10.162 -1.738 2.537 1.00 98.50 327 TYR A CA 1
ATOM 2489 C C . TYR A 1 327 ? -9.447 -0.389 2.633 1.00 98.50 327 TYR A C 1
ATOM 2491 O O . TYR A 1 327 ? -9.585 0.349 3.610 1.00 98.50 327 TYR A O 1
ATOM 2499 N N . LEU A 1 328 ? -8.671 -0.072 1.596 1.00 98.31 328 LEU A N 1
ATOM 2500 C CA . LEU A 1 328 ? -8.146 1.272 1.384 1.00 98.31 328 LEU A CA 1
ATOM 2501 C C . LEU A 1 328 ? -9.234 2.130 0.730 1.00 98.31 328 LEU A C 1
ATOM 2503 O O . LEU A 1 328 ? -9.791 1.744 -0.291 1.00 98.31 328 LEU A O 1
ATOM 2507 N N . SER A 1 329 ? -9.507 3.303 1.292 1.00 97.81 329 SER A N 1
ATOM 2508 C CA . SER A 1 329 ? -10.470 4.268 0.754 1.00 97.81 329 SER A CA 1
ATOM 2509 C C . SER A 1 329 ? -9.869 5.154 -0.338 1.00 97.81 329 SER A C 1
ATOM 2511 O O . SER A 1 329 ? -10.599 5.662 -1.182 1.00 97.81 329 SER A O 1
ATOM 2513 N N . SER A 1 330 ? -8.546 5.351 -0.342 1.00 97.31 330 SER A N 1
ATOM 2514 C CA . SER A 1 330 ? -7.838 5.942 -1.480 1.00 97.31 330 SER A CA 1
ATOM 2515 C C . SER A 1 330 ? -6.366 5.530 -1.536 1.00 97.31 330 SER A C 1
ATOM 2517 O O . SER A 1 330 ? -5.772 5.090 -0.544 1.00 97.31 330 SER A O 1
ATOM 2519 N N . ILE A 1 331 ? -5.776 5.694 -2.721 1.00 97.94 331 ILE A N 1
ATOM 2520 C CA . ILE A 1 331 ? -4.347 5.518 -2.977 1.00 97.94 331 ILE A CA 1
ATOM 2521 C C . ILE A 1 331 ? -3.814 6.831 -3.546 1.00 97.94 331 ILE A C 1
ATOM 2523 O O . ILE A 1 331 ? -4.211 7.266 -4.622 1.00 97.94 331 ILE A O 1
ATOM 2527 N N . ILE A 1 332 ? -2.920 7.468 -2.801 1.00 98.06 332 ILE A N 1
ATOM 2528 C CA . ILE A 1 332 ? -2.335 8.770 -3.097 1.00 98.06 332 ILE A CA 1
ATOM 2529 C C . ILE A 1 332 ? -0.923 8.539 -3.621 1.00 98.06 332 ILE A C 1
ATOM 2531 O O . ILE A 1 332 ? -0.073 7.977 -2.925 1.00 98.06 332 ILE A O 1
ATOM 2535 N N . VAL A 1 333 ? -0.666 8.993 -4.844 1.00 97.00 333 VAL A N 1
ATOM 2536 C CA . VAL A 1 333 ? 0.651 8.899 -5.474 1.00 97.00 333 VAL A CA 1
ATOM 2537 C C . VAL A 1 333 ? 1.346 10.255 -5.392 1.00 97.00 333 VAL A C 1
ATOM 2539 O O . VAL A 1 333 ? 0.770 11.287 -5.723 1.00 97.00 333 VAL A O 1
ATOM 2542 N N . GLY A 1 334 ? 2.587 10.260 -4.910 1.00 94.44 334 GLY A N 1
ATOM 2543 C CA . GLY A 1 334 ? 3.428 11.448 -4.847 1.00 94.44 334 GLY A CA 1
ATOM 2544 C C . GLY A 1 334 ? 3.791 11.981 -6.233 1.00 94.44 334 GLY A C 1
ATOM 2545 O O . GLY A 1 334 ? 3.516 11.361 -7.259 1.00 94.44 334 GLY A O 1
ATOM 2546 N N . LYS A 1 335 ? 4.461 13.137 -6.265 1.00 89.56 335 LYS A N 1
ATOM 2547 C CA . LYS A 1 335 ? 4.858 13.788 -7.519 1.00 89.56 335 LYS A CA 1
ATOM 2548 C C . LYS A 1 335 ? 5.864 12.926 -8.292 1.00 89.56 335 LYS A C 1
ATOM 2550 O O . LYS A 1 335 ? 7.054 12.903 -7.980 1.00 89.56 335 LYS A O 1
ATOM 2555 N N . CYS A 1 336 ? 5.364 12.226 -9.301 1.00 92.00 336 CYS A N 1
ATOM 2556 C CA . CYS A 1 336 ? 6.100 11.373 -10.221 1.00 92.00 336 CYS A CA 1
ATOM 2557 C C . CYS A 1 336 ? 5.307 11.229 -11.530 1.00 92.00 336 CYS A C 1
ATOM 2559 O O . CYS A 1 336 ? 4.155 11.668 -11.569 1.00 92.00 336 CYS A O 1
ATOM 2561 N N . PRO A 1 337 ? 5.888 10.636 -12.588 1.00 92.56 337 PRO A N 1
ATOM 2562 C CA . PRO A 1 337 ? 5.104 10.254 -13.752 1.00 92.56 337 PRO A CA 1
ATOM 2563 C C . PRO A 1 337 ? 3.912 9.394 -13.327 1.00 92.56 337 PRO A C 1
ATOM 2565 O O . PRO A 1 337 ? 4.068 8.440 -12.560 1.00 92.56 337 PRO A O 1
ATOM 2568 N N . TYR A 1 338 ? 2.729 9.763 -13.801 1.00 92.88 338 TYR A N 1
ATOM 2569 C CA . TYR A 1 338 ? 1.457 9.196 -13.382 1.00 92.88 338 TYR A CA 1
ATOM 2570 C C . TYR A 1 338 ? 0.505 9.171 -14.574 1.00 92.88 338 TYR A C 1
ATOM 2572 O O . TYR A 1 338 ? 0.401 10.158 -15.299 1.00 92.88 338 TYR A O 1
ATOM 2580 N N . ASP A 1 339 ? -0.208 8.061 -14.728 1.00 95.38 339 ASP A N 1
ATOM 2581 C CA . ASP A 1 339 ? -1.280 7.901 -15.700 1.00 95.38 339 ASP A CA 1
ATOM 2582 C C . ASP A 1 339 ? -2.462 7.214 -15.018 1.00 95.38 339 ASP A C 1
ATOM 2584 O O . ASP A 1 339 ? -2.313 6.148 -14.413 1.00 95.38 339 ASP A O 1
ATOM 2588 N N . VAL A 1 340 ? -3.633 7.849 -15.081 1.00 95.31 340 VAL A N 1
ATOM 2589 C CA . VAL A 1 340 ? -4.825 7.348 -14.390 1.00 95.31 340 VAL A CA 1
ATOM 2590 C C . VAL A 1 340 ? -5.274 6.017 -14.986 1.00 95.31 340 VAL A C 1
ATOM 2592 O O . VAL A 1 340 ? -5.498 5.076 -14.236 1.00 95.31 340 VAL A O 1
ATOM 2595 N N . VAL A 1 341 ? -5.273 5.875 -16.314 1.00 96.31 341 VAL A N 1
ATOM 2596 C CA . VAL A 1 341 ? -5.727 4.653 -16.997 1.00 96.31 341 VAL A CA 1
ATOM 2597 C C . VAL A 1 341 ? -4.862 3.454 -16.601 1.00 96.31 341 VAL A C 1
ATOM 2599 O O . VAL A 1 341 ? -5.377 2.372 -16.313 1.00 96.31 341 VAL A O 1
ATOM 2602 N N . ALA A 1 342 ? -3.543 3.633 -16.522 1.00 97.19 342 ALA A N 1
ATOM 2603 C CA . ALA A 1 342 ? -2.631 2.598 -16.053 1.00 97.19 342 ALA A CA 1
ATOM 2604 C C . ALA A 1 342 ? -2.844 2.241 -14.580 1.00 97.19 342 ALA A C 1
ATOM 2606 O O . ALA A 1 342 ? -2.787 1.064 -14.226 1.00 97.19 342 ALA A O 1
ATOM 2607 N N . MET A 1 343 ? -3.110 3.225 -13.722 1.00 97.81 343 MET A N 1
ATOM 2608 C CA . MET A 1 343 ? -3.412 2.985 -12.310 1.00 97.81 343 MET A CA 1
ATOM 2609 C C . MET A 1 343 ? -4.723 2.216 -12.134 1.00 97.81 343 MET A C 1
ATOM 2611 O O . MET A 1 343 ? -4.762 1.251 -11.373 1.00 97.81 343 MET A O 1
ATOM 2615 N N . GLU A 1 344 ? -5.776 2.596 -12.852 1.00 97.75 344 GLU A N 1
ATOM 2616 C CA . GLU A 1 344 ? -7.079 1.934 -12.792 1.00 97.75 344 GLU A CA 1
ATOM 2617 C C . GLU A 1 344 ? -6.984 0.489 -13.274 1.00 97.75 344 GLU A C 1
ATOM 2619 O O . GLU A 1 344 ? -7.306 -0.436 -12.521 1.00 97.75 344 GLU A O 1
ATOM 2624 N N . ARG A 1 345 ? -6.419 0.280 -14.472 1.00 98.06 345 ARG A N 1
ATOM 2625 C CA . ARG A 1 345 ? -6.137 -1.054 -15.019 1.00 98.06 345 ARG A CA 1
ATOM 2626 C C . ARG A 1 345 ? -5.363 -1.906 -14.018 1.00 98.06 345 ARG A C 1
ATOM 2628 O O . ARG A 1 345 ? -5.748 -3.036 -13.736 1.00 98.06 345 ARG A O 1
ATOM 2635 N N . ALA A 1 346 ? -4.281 -1.369 -13.461 1.00 98.12 346 ALA A N 1
ATOM 2636 C CA . ALA A 1 346 ? -3.371 -2.144 -12.635 1.00 98.12 346 ALA A CA 1
ATOM 2637 C C . ALA A 1 346 ? -3.942 -2.512 -11.257 1.00 98.12 346 ALA A C 1
ATOM 2639 O O . ALA A 1 346 ? -3.619 -3.585 -10.733 1.00 98.12 346 ALA A O 1
ATOM 2640 N N . LEU A 1 347 ? -4.721 -1.615 -10.646 1.00 97.31 347 LEU A N 1
ATOM 2641 C CA . LEU A 1 347 ? -5.105 -1.715 -9.237 1.00 97.31 347 LEU A CA 1
ATOM 2642 C C . LEU A 1 347 ? -6.507 -2.273 -9.007 1.00 97.31 347 LEU A C 1
ATOM 2644 O O . LEU A 1 347 ? -6.780 -2.711 -7.889 1.00 97.31 347 LEU A O 1
ATOM 2648 N N . TYR A 1 348 ? -7.375 -2.275 -10.019 1.00 95.81 348 TYR A N 1
ATOM 2649 C CA . TYR A 1 348 ? -8.695 -2.903 -9.911 1.00 95.81 348 TYR A CA 1
ATOM 2650 C C . TYR A 1 348 ? -9.303 -3.351 -11.251 1.00 95.81 348 TYR A C 1
ATOM 2652 O O . TYR A 1 348 ? -10.069 -4.305 -11.261 1.00 95.81 348 TYR A O 1
ATOM 2660 N N . GLY A 1 349 ? -8.961 -2.722 -12.379 1.00 95.81 349 GLY A N 1
ATOM 2661 C CA . GLY A 1 349 ? -9.636 -2.951 -13.664 1.00 95.81 349 GLY A CA 1
ATOM 2662 C C . GLY A 1 349 ? -9.304 -4.263 -14.386 1.00 95.81 349 GLY A C 1
ATOM 2663 O O . GLY A 1 349 ? -9.966 -4.587 -15.363 1.00 95.81 349 GLY A O 1
ATOM 2664 N N . ARG A 1 350 ? -8.288 -5.007 -13.934 1.00 94.25 350 ARG A N 1
ATOM 2665 C CA . ARG A 1 350 ? -7.855 -6.294 -14.522 1.00 94.25 350 ARG A CA 1
ATOM 2666 C C . ARG A 1 350 ? -8.135 -7.516 -13.635 1.00 94.25 350 ARG A C 1
ATOM 2668 O O . ARG A 1 350 ? -7.517 -8.555 -13.850 1.00 94.25 350 ARG A O 1
ATOM 2675 N N . ALA A 1 351 ? -8.927 -7.330 -12.574 1.00 83.62 351 ALA A N 1
ATOM 2676 C CA . ALA A 1 351 ? -9.274 -8.379 -11.613 1.00 83.62 351 ALA A CA 1
ATOM 2677 C C . ALA A 1 351 ? -10.090 -9.506 -12.247 1.00 83.62 351 ALA A C 1
ATOM 2679 O O . ALA A 1 351 ? -10.957 -9.184 -13.091 1.00 83.62 351 ALA A O 1
#

pLDDT: mean 76.1, std 28.28, range [21.84, 98.88]